Protein AF-A0A0Q8CMM0-F1 (afdb_monomer)

Mean predicted aligned error: 6.36 Å

Radius of gyration: 18.53 Å; Cα contacts (8 Å, |Δi|>4): 234; chains: 1; bounding box: 42×32×62 Å

Nearest PDB structures (foldseek):
  9c3c-assembly1_n  TM=2.217E-01  e=1.512E+00  Oryctolagus cuniculus

Sequence (187 aa):
MVRPVTSTDPHTDGIYLRRLVAQADAFIAELEKIEHQARHQGLPPASFWDSIDNAIISLGRMCDVVWPSEGRTGAKARTARERAAHLRSVLVLADDGIPYDREVRNCVEHFAERLDERHADPGANHVDRAISNSDRGIVDGVAPDEYVRFLNKSTLKFWVFGHSIAFREVLPLVQDVRARAIAATGR

Structure (mmCIF, N/CA/C/O backbone):
data_AF-A0A0Q8CMM0-F1
#
_entry.id   AF-A0A0Q8CMM0-F1
#
loop_
_atom_site.group_PDB
_atom_site.id
_atom_site.type_symbol
_atom_site.label_atom_id
_atom_site.label_alt_id
_atom_site.label_comp_id
_atom_site.label_asym_id
_atom_site.label_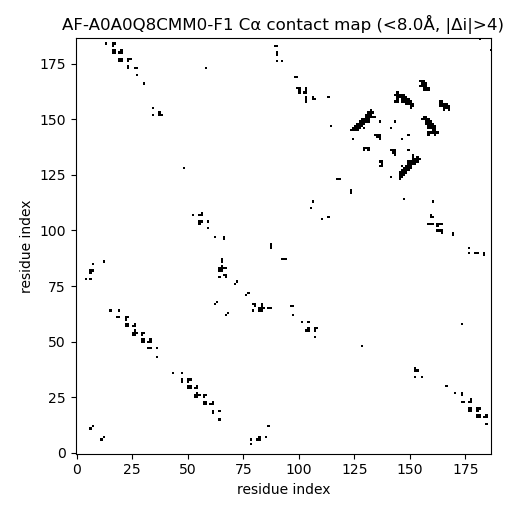entity_id
_atom_site.label_seq_id
_atom_site.pdbx_PDB_ins_code
_atom_site.Cartn_x
_atom_site.Cartn_y
_atom_site.Cartn_z
_atom_site.occupancy
_atom_site.B_iso_or_equiv
_atom_site.auth_seq_id
_atom_site.auth_comp_id
_atom_site.auth_asym_id
_atom_site.auth_atom_id
_atom_site.pdbx_PDB_model_num
ATOM 1 N N . MET A 1 1 ? 3.660 -10.844 37.532 1.00 35.91 1 MET A N 1
ATOM 2 C CA . MET A 1 1 ? 2.523 -11.250 36.675 1.00 35.91 1 MET A CA 1
ATOM 3 C C . MET A 1 1 ? 2.384 -10.244 35.551 1.00 35.91 1 MET A C 1
ATOM 5 O O . MET A 1 1 ? 2.015 -9.107 35.811 1.00 35.91 1 MET A O 1
ATOM 9 N N . VAL A 1 2 ? 2.731 -10.631 34.325 1.00 37.81 2 VAL A N 1
ATOM 10 C CA . VAL A 1 2 ? 2.440 -9.823 33.135 1.00 37.81 2 VAL A CA 1
ATOM 11 C C . VAL A 1 2 ? 0.956 -10.022 32.851 1.00 37.81 2 VAL A C 1
ATOM 13 O O . VAL A 1 2 ? 0.545 -11.144 32.560 1.00 37.81 2 VAL A O 1
ATOM 16 N N . ARG A 1 3 ? 0.135 -8.981 33.031 1.00 34.94 3 ARG A N 1
ATOM 17 C CA . ARG A 1 3 ? -1.278 -9.054 32.644 1.00 34.94 3 ARG A CA 1
ATOM 18 C C . ARG A 1 3 ? -1.332 -9.386 31.149 1.00 34.94 3 ARG A C 1
ATOM 20 O O . ARG A 1 3 ? -0.651 -8.702 30.381 1.00 34.94 3 ARG A O 1
ATOM 27 N N . PRO A 1 4 ? -2.096 -10.405 30.721 1.00 40.28 4 PRO A N 1
ATOM 28 C CA . PRO A 1 4 ? -2.380 -10.563 29.308 1.00 40.28 4 PRO A CA 1
ATOM 29 C C . PRO A 1 4 ? -3.080 -9.279 28.869 1.00 40.28 4 PRO A C 1
ATOM 31 O O . PRO A 1 4 ? -4.091 -8.887 29.451 1.00 40.28 4 PRO A O 1
ATOM 34 N N . VAL A 1 5 ? -2.489 -8.570 27.911 1.00 49.06 5 VAL A N 1
ATOM 35 C CA . VAL A 1 5 ? -3.142 -7.431 27.273 1.00 49.06 5 VAL A CA 1
ATOM 36 C C . VAL A 1 5 ? -4.267 -8.026 26.436 1.00 49.06 5 VAL A C 1
ATOM 38 O O . VAL A 1 5 ? -4.074 -8.363 25.273 1.00 49.06 5 VAL A O 1
ATOM 41 N N . THR A 1 6 ? -5.437 -8.206 27.041 1.00 49.91 6 THR A N 1
ATOM 42 C CA . THR A 1 6 ? -6.695 -8.227 26.301 1.00 49.91 6 THR A CA 1
ATOM 43 C C . THR A 1 6 ? -6.824 -6.827 25.709 1.00 49.91 6 THR A C 1
ATOM 45 O O . THR A 1 6 ? -7.229 -5.886 26.388 1.00 49.91 6 THR A O 1
ATOM 48 N N . SER A 1 7 ? -6.292 -6.656 24.500 1.00 48.59 7 SER A N 1
ATOM 49 C CA . SER A 1 7 ? -6.173 -5.381 23.788 1.00 48.59 7 SER A CA 1
ATOM 50 C C . SER A 1 7 ? -7.553 -4.916 23.315 1.00 48.59 7 SER A C 1
ATOM 52 O O . SER A 1 7 ? -7.858 -5.006 22.132 1.00 48.59 7 SER A O 1
ATOM 54 N N . THR A 1 8 ? -8.383 -4.457 24.246 1.00 62.41 8 THR A N 1
ATOM 55 C CA . THR A 1 8 ? -9.723 -3.890 24.014 1.00 62.41 8 THR A CA 1
ATOM 56 C C . THR A 1 8 ? -9.932 -2.669 24.913 1.00 62.41 8 THR A C 1
ATOM 58 O O . THR A 1 8 ? -10.970 -2.507 25.551 1.00 62.41 8 THR A O 1
ATOM 61 N N . ASP A 1 9 ? -8.893 -1.851 25.058 1.00 79.19 9 ASP A N 1
ATOM 62 C CA . ASP A 1 9 ? -8.992 -0.553 25.717 1.00 79.19 9 ASP A CA 1
ATOM 63 C C . ASP A 1 9 ? -9.366 0.504 24.657 1.00 79.19 9 ASP A C 1
ATOM 65 O O . ASP A 1 9 ? -8.625 0.651 23.679 1.00 79.19 9 ASP A O 1
ATOM 69 N N . PRO A 1 10 ? -10.470 1.259 24.829 1.00 82.25 10 PRO A N 1
ATOM 70 C CA . PRO A 1 10 ? -10.906 2.273 23.866 1.00 82.25 10 PRO A CA 1
ATOM 71 C C . PRO A 1 10 ? -9.826 3.305 23.521 1.00 82.25 10 PRO A C 1
ATOM 73 O O . PRO A 1 10 ? -9.779 3.818 22.400 1.00 82.25 10 PRO A 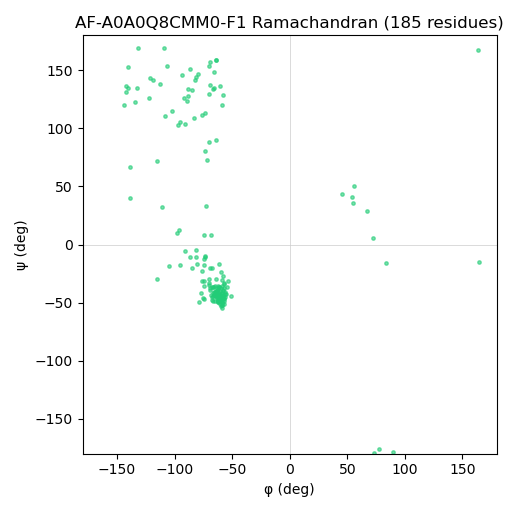O 1
ATOM 76 N N . HIS A 1 11 ? -8.932 3.615 24.466 1.00 87.25 11 HIS A N 1
ATOM 77 C CA . HIS A 1 11 ? -7.822 4.525 24.205 1.00 87.25 11 HIS A CA 1
ATOM 78 C C . HIS A 1 11 ? -6.813 3.917 23.216 1.00 87.25 11 HIS A C 1
ATOM 80 O O . HIS A 1 11 ? -6.418 4.579 22.250 1.00 87.25 11 HIS A O 1
ATOM 86 N N . THR A 1 12 ? -6.449 2.651 23.414 1.00 88.81 12 THR A N 1
ATOM 87 C CA . THR A 1 12 ? -5.583 1.875 22.514 1.00 88.81 12 THR A CA 1
ATOM 88 C C . THR A 1 12 ? -6.197 1.710 21.120 1.00 88.81 12 THR A C 1
ATOM 90 O O . THR A 1 12 ? -5.507 1.932 20.121 1.00 88.81 12 THR A O 1
ATOM 93 N N . ASP A 1 13 ? -7.496 1.417 21.025 1.00 91.56 13 ASP A N 1
ATOM 94 C CA . ASP A 1 13 ? -8.211 1.348 19.742 1.00 91.56 13 ASP A CA 1
ATOM 95 C C . ASP A 1 13 ? -8.151 2.689 19.008 1.00 91.56 13 ASP A C 1
ATOM 97 O O . ASP A 1 13 ? -7.790 2.749 17.831 1.00 91.56 13 ASP A O 1
ATOM 101 N N . GLY A 1 14 ? -8.383 3.792 19.724 1.00 93.25 14 GLY A N 1
ATOM 102 C CA . GLY A 1 14 ? -8.259 5.136 19.170 1.00 93.25 14 GLY A CA 1
ATOM 103 C C . GLY A 1 14 ? -6.871 5.430 18.583 1.00 93.25 14 GLY A C 1
ATOM 104 O O . GLY A 1 14 ? -6.771 6.151 17.589 1.00 93.25 14 GLY A O 1
ATOM 105 N N . ILE A 1 15 ? -5.793 4.877 19.154 1.00 95.12 15 ILE A N 1
ATOM 106 C CA . ILE A 1 15 ? -4.434 5.014 18.603 1.00 95.12 15 ILE A CA 1
ATOM 107 C C . ILE A 1 15 ? -4.318 4.273 17.268 1.00 95.12 15 ILE A C 1
ATOM 109 O O . ILE A 1 15 ? -3.825 4.854 16.298 1.00 95.12 15 ILE A O 1
ATOM 113 N N . TYR A 1 16 ? -4.785 3.025 17.193 1.00 96.00 16 TYR A N 1
ATOM 114 C CA . TYR A 1 16 ? -4.739 2.249 15.953 1.00 96.00 16 TYR A CA 1
ATOM 115 C C . TYR A 1 16 ? -5.605 2.861 14.854 1.00 96.00 16 TYR A C 1
ATOM 117 O O . TYR A 1 16 ? -5.136 2.986 13.726 1.00 96.00 16 TYR A O 1
ATOM 125 N N . LEU A 1 17 ? -6.816 3.318 15.179 1.00 96.56 17 LEU A N 1
ATOM 126 C CA . LEU A 1 17 ? -7.706 3.980 14.224 1.00 96.56 17 LEU A CA 1
ATOM 127 C C . LEU A 1 17 ? -7.067 5.250 13.648 1.00 96.56 17 LEU A C 1
ATOM 129 O O . LEU A 1 17 ? -6.992 5.407 12.431 1.00 96.56 17 LEU A O 1
ATOM 133 N N . ARG A 1 18 ? -6.498 6.120 14.495 1.00 96.69 18 ARG A N 1
ATOM 134 C CA . ARG A 1 18 ? -5.759 7.306 14.019 1.00 96.69 18 ARG A CA 1
ATOM 135 C C . ARG A 1 18 ? -4.544 6.932 13.175 1.00 96.69 18 ARG A C 1
ATOM 137 O O . ARG A 1 18 ? -4.232 7.628 12.212 1.00 96.69 18 ARG A O 1
ATOM 144 N N . ARG A 1 19 ? -3.852 5.841 13.518 1.00 96.62 19 ARG A N 1
ATOM 145 C CA . ARG A 1 19 ? -2.719 5.349 12.728 1.00 96.62 19 ARG A CA 1
ATOM 146 C C . ARG A 1 19 ? -3.164 4.855 11.352 1.00 96.62 19 ARG A C 1
ATOM 148 O O . ARG A 1 19 ? -2.474 5.171 10.389 1.00 96.62 19 ARG A O 1
ATOM 155 N N . LEU A 1 20 ? -4.284 4.135 11.257 1.00 97.00 20 LEU A N 1
ATOM 156 C CA . LEU A 1 20 ? -4.872 3.703 9.984 1.00 97.00 20 LEU A CA 1
ATOM 157 C C . LEU A 1 20 ? -5.192 4.908 9.097 1.00 97.00 20 LEU A C 1
ATOM 159 O O . LEU A 1 20 ? -4.736 4.941 7.959 1.00 97.00 20 LEU A O 1
ATOM 163 N N . VAL A 1 21 ? -5.868 5.926 9.642 1.00 97.75 21 VAL A N 1
ATOM 164 C CA . VAL A 1 21 ? -6.160 7.175 8.916 1.00 97.75 21 VAL A CA 1
ATOM 165 C C . VAL A 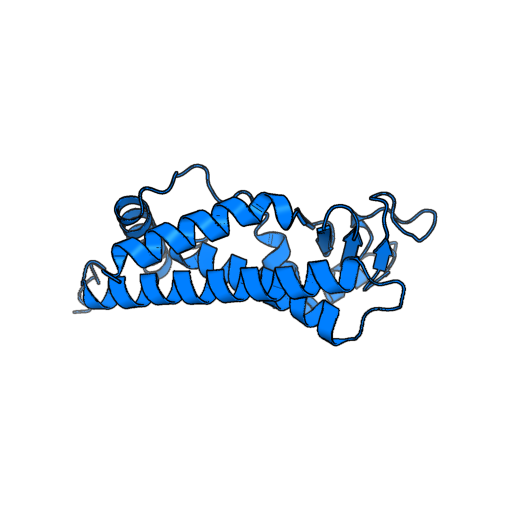1 21 ? -4.874 7.826 8.412 1.00 97.75 21 VAL A C 1
ATOM 167 O O . VAL A 1 21 ? -4.742 8.063 7.218 1.00 97.75 21 VAL A O 1
ATOM 170 N N . ALA A 1 22 ? -3.880 8.014 9.285 1.00 97.94 22 ALA A N 1
ATOM 171 C CA . ALA A 1 22 ? -2.621 8.650 8.907 1.00 97.94 22 ALA A CA 1
ATOM 172 C C . ALA A 1 22 ? -1.835 7.869 7.836 1.00 97.94 22 ALA A C 1
ATOM 174 O O . ALA A 1 22 ? -1.167 8.478 7.006 1.00 97.94 22 ALA A O 1
ATOM 175 N N . GLN A 1 23 ? -1.859 6.530 7.859 1.00 97.69 23 GLN A N 1
ATOM 176 C CA . GLN A 1 23 ? -1.203 5.730 6.817 1.00 97.69 23 GLN A CA 1
ATOM 177 C C . GLN A 1 23 ? -1.985 5.732 5.504 1.00 97.69 23 GLN A C 1
ATOM 179 O O . GLN A 1 23 ? -1.365 5.771 4.446 1.00 97.69 23 GLN A O 1
ATOM 184 N N . ALA A 1 24 ? -3.316 5.735 5.558 1.00 97.44 24 ALA A N 1
ATOM 185 C CA . ALA A 1 24 ? -4.136 5.851 4.364 1.00 97.44 24 ALA A CA 1
ATOM 186 C C . ALA A 1 24 ? -3.991 7.233 3.705 1.00 97.44 24 ALA A C 1
ATOM 188 O O . ALA A 1 24 ? -3.793 7.304 2.498 1.00 97.44 24 ALA A O 1
ATOM 189 N N . ASP A 1 25 ? -4.005 8.317 4.490 1.00 98.31 25 ASP A N 1
ATOM 190 C CA . ASP A 1 25 ? -3.736 9.679 4.005 1.00 98.31 25 ASP A CA 1
ATOM 191 C C . ASP A 1 25 ? -2.361 9.772 3.334 1.00 98.31 25 ASP A C 1
ATOM 193 O O . ASP A 1 25 ? -2.244 10.313 2.237 1.00 98.31 25 ASP A O 1
ATOM 197 N N . ALA A 1 26 ? -1.327 9.204 3.966 1.00 98.19 26 ALA A N 1
ATOM 198 C CA . ALA A 1 26 ? 0.016 9.171 3.399 1.00 98.19 26 ALA A CA 1
ATOM 199 C C . ALA A 1 26 ? 0.055 8.400 2.070 1.00 98.19 26 ALA A C 1
ATOM 201 O O . ALA A 1 26 ? 0.575 8.920 1.090 1.00 98.19 26 ALA A O 1
ATOM 202 N N . PHE A 1 27 ? -0.545 7.205 2.003 1.00 97.62 27 PHE A N 1
ATOM 203 C CA . PHE A 1 27 ? -0.627 6.436 0.759 1.00 97.62 27 PHE A CA 1
ATOM 204 C C . PHE A 1 27 ? -1.307 7.229 -0.363 1.00 97.62 27 PHE A C 1
ATOM 206 O O . PHE A 1 27 ? -0.782 7.292 -1.471 1.00 97.62 27 PHE A O 1
ATOM 213 N N . ILE A 1 28 ? -2.460 7.842 -0.077 1.00 98.12 28 ILE A N 1
ATOM 214 C CA . ILE A 1 28 ? -3.235 8.610 -1.060 1.00 98.12 28 ILE A CA 1
ATOM 215 C C . ILE A 1 28 ? -2.412 9.798 -1.568 1.00 98.12 28 ILE A C 1
ATOM 217 O O . ILE A 1 28 ? -2.284 9.973 -2.777 1.00 98.12 28 ILE A O 1
ATOM 221 N N . ALA A 1 29 ? -1.794 10.562 -0.664 1.00 98.00 29 ALA A N 1
ATOM 222 C CA . ALA A 1 29 ? -0.971 11.712 -1.026 1.00 98.00 29 ALA A CA 1
ATOM 223 C C . ALA A 1 29 ? 0.266 11.319 -1.852 1.00 98.00 29 ALA A C 1
ATOM 225 O O . ALA A 1 29 ? 0.633 12.022 -2.793 1.00 98.00 29 ALA A O 1
ATOM 226 N N . GLU A 1 30 ? 0.923 10.200 -1.532 1.00 97.62 30 GLU A N 1
ATOM 227 C CA . GLU A 1 30 ? 2.036 9.702 -2.344 1.00 97.62 30 GLU A CA 1
ATOM 228 C C . GLU A 1 30 ? 1.562 9.193 -3.709 1.00 97.62 30 GLU A C 1
ATOM 230 O O . GLU A 1 30 ? 2.204 9.477 -4.720 1.00 97.62 30 GLU A O 1
ATOM 235 N N . LEU A 1 31 ? 0.410 8.520 -3.780 1.00 96.44 31 LEU A N 1
ATOM 236 C CA . LEU A 1 31 ? -0.158 8.081 -5.052 1.00 96.44 31 LEU A CA 1
ATOM 237 C C . LEU A 1 31 ? -0.509 9.264 -5.960 1.00 96.44 31 LEU A C 1
ATOM 239 O O . LEU A 1 31 ? -0.215 9.208 -7.149 1.00 96.44 31 LEU A O 1
ATOM 243 N N . GLU A 1 32 ? -1.054 10.355 -5.424 1.00 95.50 32 GLU A N 1
ATOM 244 C CA . GLU A 1 32 ? -1.304 11.583 -6.190 1.00 95.50 32 GLU A CA 1
ATOM 245 C C . GLU A 1 32 ? -0.016 12.151 -6.807 1.00 95.50 32 GLU A C 1
ATOM 247 O O . GLU A 1 32 ? -0.010 12.539 -7.979 1.00 95.50 32 GLU A O 1
ATOM 252 N N . LYS A 1 33 ? 1.100 12.144 -6.064 1.00 94.38 33 LYS A N 1
ATOM 253 C CA . LYS A 1 33 ? 2.416 12.552 -6.589 1.00 94.38 33 LYS A CA 1
ATOM 254 C C . LYS A 1 33 ? 2.898 11.605 -7.687 1.00 94.38 33 LYS A C 1
ATOM 256 O O . LYS A 1 33 ? 3.393 12.070 -8.717 1.00 94.38 33 LYS A O 1
ATOM 261 N N . ILE A 1 34 ? 2.725 10.295 -7.495 1.00 93.81 34 ILE A N 1
ATOM 262 C CA . ILE A 1 34 ? 3.087 9.276 -8.487 1.00 93.81 34 ILE A CA 1
ATOM 263 C C . ILE A 1 34 ? 2.269 9.475 -9.768 1.00 93.81 34 ILE A C 1
ATOM 265 O O . ILE A 1 34 ? 2.841 9.532 -10.856 1.00 93.81 34 ILE A O 1
ATOM 269 N N . GLU A 1 35 ? 0.947 9.635 -9.654 1.00 93.75 35 GLU A N 1
ATOM 270 C CA . GLU A 1 35 ? 0.044 9.882 -10.782 1.00 93.75 35 GLU A CA 1
ATOM 271 C C . GLU A 1 35 ? 0.412 11.166 -11.527 1.00 93.75 35 GLU A C 1
ATOM 273 O O . GLU A 1 35 ? 0.446 11.189 -12.761 1.00 93.75 35 GLU A O 1
ATOM 278 N N . HIS A 1 36 ? 0.682 12.240 -10.783 1.00 91.50 36 HIS A N 1
ATOM 279 C CA . HIS A 1 36 ? 1.076 13.521 -11.348 1.00 91.50 36 HIS A CA 1
ATOM 280 C C . HIS A 1 36 ? 2.354 13.364 -12.172 1.00 91.50 36 HIS A C 1
ATOM 282 O O . HIS A 1 36 ? 2.368 13.711 -13.353 1.00 91.50 36 HIS A O 1
ATOM 288 N N . GLN A 1 37 ? 3.401 12.769 -11.601 1.00 88.62 37 GLN A N 1
ATOM 289 C CA . GLN A 1 37 ? 4.675 12.581 -12.291 1.00 88.62 37 GLN A CA 1
ATOM 290 C C . GLN A 1 37 ? 4.567 11.604 -13.473 1.00 88.62 37 GLN A C 1
ATOM 292 O O . GLN A 1 37 ? 5.173 11.843 -14.516 1.00 88.62 37 GLN A O 1
ATOM 297 N N . ALA A 1 38 ? 3.754 10.549 -13.364 1.00 87.25 38 ALA A N 1
ATOM 298 C CA . ALA A 1 38 ? 3.503 9.587 -14.440 1.00 87.25 38 ALA A CA 1
ATOM 299 C C . ALA A 1 38 ? 2.928 10.240 -15.712 1.00 87.25 38 ALA A C 1
ATOM 301 O O . ALA A 1 38 ? 3.196 9.776 -16.825 1.00 87.25 38 ALA A O 1
ATOM 302 N N . ARG A 1 39 ? 2.168 11.333 -15.563 1.00 87.00 39 ARG A N 1
ATOM 303 C CA . ARG A 1 39 ? 1.580 12.095 -16.679 1.00 87.00 39 ARG A CA 1
ATOM 304 C C . ARG A 1 39 ? 2.562 13.064 -17.346 1.00 87.00 39 ARG A C 1
ATOM 306 O O . ARG A 1 39 ? 2.299 13.499 -18.464 1.00 87.00 39 ARG A O 1
ATOM 313 N N . HIS A 1 40 ? 3.681 13.396 -16.704 1.00 83.44 40 HIS A N 1
ATOM 314 C CA . HIS A 1 40 ? 4.664 14.321 -17.266 1.00 83.44 40 HIS A CA 1
ATOM 315 C C . HIS A 1 40 ? 5.566 13.636 -18.303 1.00 83.44 40 HIS A C 1
ATOM 317 O O . HIS A 1 40 ? 5.905 12.452 -18.206 1.00 83.44 40 HIS A O 1
ATOM 323 N N . GLN A 1 41 ? 5.974 14.401 -19.317 1.00 63.06 41 GLN A N 1
ATOM 324 C CA . GLN A 1 41 ? 6.995 13.987 -20.276 1.00 63.06 41 GLN A CA 1
ATOM 325 C C . GLN A 1 41 ? 8.361 14.445 -19.751 1.00 63.06 41 GLN A C 1
ATOM 327 O O . GLN A 1 41 ? 8.678 15.629 -19.790 1.00 63.06 41 GLN A O 1
ATOM 332 N N . GLY A 1 42 ? 9.148 13.521 -19.202 1.00 72.06 42 GLY A N 1
ATOM 333 C CA . GLY A 1 42 ? 10.482 13.810 -18.675 1.00 72.06 42 GLY A CA 1
ATOM 334 C C . GLY A 1 42 ? 11.002 12.704 -17.765 1.00 72.06 42 GLY A C 1
ATOM 335 O O . GLY A 1 42 ? 10.247 11.815 -17.362 1.00 72.06 42 GLY A O 1
ATOM 336 N N . LEU A 1 43 ? 12.297 12.761 -17.447 1.00 72.62 43 LEU A N 1
ATOM 337 C CA . LEU A 1 43 ? 12.865 11.917 -16.400 1.00 72.62 43 LEU A CA 1
ATOM 338 C C . LEU A 1 43 ? 12.266 12.340 -15.052 1.00 72.62 43 LEU A C 1
ATOM 340 O O . LEU A 1 43 ? 12.195 13.540 -14.772 1.00 72.62 43 LEU A O 1
ATOM 344 N N . PRO A 1 44 ? 11.819 11.392 -14.219 1.00 79.25 44 PRO A N 1
ATOM 345 C CA . PRO A 1 44 ? 11.315 11.725 -12.899 1.00 79.25 44 PRO A CA 1
ATOM 346 C C . PRO A 1 44 ? 12.443 12.290 -12.017 1.00 79.25 44 PRO A C 1
ATOM 348 O O . PRO A 1 44 ? 13.596 11.862 -12.139 1.00 79.25 44 PRO A O 1
ATOM 351 N N . PRO A 1 45 ? 12.134 13.209 -11.089 1.00 82.00 45 PRO A N 1
ATOM 352 C CA . PRO A 1 45 ? 13.083 13.592 -10.051 1.00 82.00 45 PRO A CA 1
ATOM 353 C C . PRO A 1 45 ? 13.390 12.394 -9.139 1.00 82.00 45 PRO A C 1
ATOM 355 O O . PRO A 1 45 ? 12.591 11.465 -9.034 1.00 82.00 45 PRO A O 1
ATOM 358 N N . ALA A 1 46 ? 14.520 12.426 -8.424 1.00 79.81 46 ALA A N 1
ATOM 359 C CA . ALA A 1 46 ? 14.880 11.362 -7.476 1.00 79.81 46 ALA A CA 1
ATOM 360 C C . ALA A 1 46 ? 13.772 11.099 -6.435 1.00 79.81 46 ALA A C 1
ATOM 362 O O . ALA A 1 46 ? 13.477 9.943 -6.138 1.00 79.81 46 ALA A O 1
ATOM 363 N N . SER A 1 47 ? 13.092 12.163 -5.994 1.00 85.94 47 SER A N 1
ATOM 364 C CA . SER A 1 47 ? 11.970 12.118 -5.049 1.00 85.94 47 SER A CA 1
ATOM 365 C C . SER A 1 47 ? 10.757 11.319 -5.533 1.00 85.94 47 SER A C 1
ATOM 367 O O . SER A 1 47 ? 9.910 10.948 -4.728 1.00 85.94 47 SER A O 1
ATOM 369 N N . PHE A 1 48 ? 10.652 11.032 -6.833 1.00 90.69 48 PHE A N 1
ATOM 370 C CA . PHE A 1 48 ? 9.583 10.193 -7.370 1.00 90.69 48 PHE A CA 1
ATOM 371 C C . PHE A 1 48 ? 9.649 8.757 -6.846 1.00 90.69 48 PHE A C 1
ATOM 373 O O . PHE A 1 48 ? 8.623 8.172 -6.507 1.00 90.69 48 PHE A O 1
ATOM 380 N N . TRP A 1 49 ? 10.856 8.191 -6.769 1.00 91.56 49 TRP A N 1
ATOM 381 C CA . TRP A 1 49 ? 11.047 6.838 -6.249 1.00 91.56 49 TRP A CA 1
ATOM 382 C C . TRP A 1 49 ? 10.797 6.791 -4.745 1.00 91.56 49 TRP A C 1
ATOM 384 O O . TRP A 1 49 ? 10.179 5.844 -4.272 1.00 91.56 49 TRP A O 1
ATOM 394 N N . ASP A 1 50 ? 11.148 7.860 -4.027 1.00 93.00 50 ASP A N 1
ATOM 395 C CA . ASP A 1 50 ? 10.814 7.992 -2.609 1.00 93.00 50 ASP A CA 1
ATOM 396 C C . ASP A 1 50 ? 9.291 7.986 -2.396 1.00 93.00 50 ASP A C 1
ATOM 398 O O . ASP A 1 50 ? 8.808 7.401 -1.430 1.00 93.00 50 ASP A O 1
ATOM 402 N N . SER A 1 51 ? 8.507 8.589 -3.299 1.00 95.75 51 SER A N 1
ATOM 403 C CA . SER A 1 51 ? 7.040 8.516 -3.240 1.00 95.75 51 SER A CA 1
ATOM 404 C C . SER A 1 51 ? 6.510 7.093 -3.419 1.00 95.75 51 SER A C 1
ATOM 406 O O . SER A 1 51 ? 5.598 6.693 -2.697 1.00 95.75 51 SER A O 1
ATOM 408 N N . ILE A 1 52 ? 7.092 6.306 -4.328 1.00 95.75 52 ILE A N 1
ATOM 409 C CA . ILE A 1 52 ? 6.738 4.887 -4.510 1.00 95.75 52 ILE A CA 1
ATOM 410 C C . ILE A 1 52 ? 7.039 4.096 -3.234 1.00 95.75 52 ILE A C 1
ATOM 412 O O . ILE A 1 52 ? 6.158 3.401 -2.720 1.00 95.75 52 ILE A O 1
ATOM 416 N N . ASP A 1 53 ? 8.244 4.255 -2.689 1.00 95.38 53 ASP A N 1
ATOM 417 C CA . ASP A 1 53 ? 8.671 3.562 -1.475 1.00 95.38 53 ASP A CA 1
ATOM 418 C C . ASP A 1 53 ? 7.774 3.950 -0.285 1.00 95.38 53 ASP A C 1
ATOM 420 O O . ASP A 1 53 ? 7.270 3.088 0.438 1.00 95.38 53 ASP A O 1
ATOM 424 N N . ASN A 1 54 ? 7.479 5.243 -0.122 1.00 96.62 54 ASN A N 1
ATOM 425 C CA . ASN A 1 54 ? 6.604 5.741 0.939 1.00 96.62 54 ASN A CA 1
ATOM 426 C C . ASN A 1 54 ? 5.161 5.237 0.801 1.00 96.62 54 ASN A C 1
ATOM 428 O O . ASN A 1 54 ? 4.571 4.846 1.811 1.00 96.62 54 ASN A O 1
ATOM 432 N N . ALA A 1 55 ? 4.603 5.185 -0.414 1.00 96.88 55 ALA A N 1
ATOM 433 C CA . ALA A 1 55 ? 3.280 4.609 -0.648 1.00 96.88 55 ALA A CA 1
ATOM 434 C C . ALA A 1 55 ? 3.246 3.138 -0.198 1.00 96.88 55 ALA A C 1
ATOM 436 O O . ALA A 1 55 ? 2.396 2.743 0.603 1.00 96.88 55 ALA A O 1
ATOM 437 N N . ILE A 1 56 ? 4.219 2.336 -0.630 1.00 96.19 56 ILE A N 1
ATOM 438 C CA . ILE A 1 56 ? 4.324 0.912 -0.283 1.00 96.19 56 ILE A CA 1
ATOM 439 C C . ILE A 1 56 ? 4.481 0.707 1.228 1.00 96.19 56 ILE A C 1
ATOM 441 O O . ILE A 1 56 ? 3.787 -0.122 1.823 1.00 96.19 56 ILE A O 1
ATOM 445 N N . ILE A 1 57 ? 5.345 1.489 1.875 1.00 95.50 57 ILE A N 1
ATOM 446 C CA . ILE A 1 57 ? 5.571 1.422 3.322 1.00 95.50 57 ILE A CA 1
ATOM 447 C C . ILE A 1 57 ? 4.298 1.798 4.088 1.00 95.50 57 ILE A C 1
ATOM 449 O O . ILE A 1 57 ? 3.936 1.126 5.059 1.00 95.50 57 ILE A O 1
ATOM 453 N N . SER A 1 58 ? 3.593 2.851 3.673 1.00 96.38 58 SER A N 1
ATOM 454 C CA . SER A 1 58 ? 2.336 3.263 4.302 1.00 96.38 58 SER A CA 1
ATOM 455 C C . SER A 1 58 ? 1.244 2.208 4.152 1.00 96.38 58 SER A C 1
ATOM 457 O O . SER A 1 58 ? 0.603 1.862 5.150 1.00 96.38 58 SER A O 1
ATOM 459 N N . LEU A 1 59 ? 1.095 1.621 2.963 1.00 95.25 59 LEU A N 1
ATOM 460 C CA . LEU A 1 59 ? 0.188 0.496 2.738 1.00 95.25 59 LEU A CA 1
ATOM 461 C C . LEU A 1 59 ? 0.548 -0.695 3.634 1.00 95.25 59 LEU A C 1
ATOM 463 O O . LEU A 1 59 ? -0.312 -1.236 4.329 1.00 95.25 59 LEU A O 1
ATOM 467 N N . GLY A 1 60 ? 1.828 -1.064 3.685 1.00 93.00 60 GLY A N 1
ATOM 468 C CA . GLY A 1 60 ? 2.336 -2.144 4.527 1.00 93.00 60 GLY A CA 1
ATOM 469 C C . GLY A 1 60 ? 2.047 -1.934 6.014 1.00 93.00 60 GLY A C 1
ATOM 470 O O . GLY A 1 60 ? 1.596 -2.850 6.702 1.00 93.00 60 GLY A O 1
ATOM 471 N N . ARG A 1 61 ? 2.234 -0.710 6.513 1.00 93.62 61 ARG A N 1
ATOM 472 C CA . ARG A 1 61 ? 1.938 -0.335 7.904 1.00 93.62 61 ARG A CA 1
ATOM 473 C C . ARG A 1 61 ? 0.447 -0.355 8.216 1.00 93.62 61 ARG A C 1
ATOM 475 O O . ARG A 1 61 ? 0.082 -0.730 9.327 1.00 93.62 61 ARG A O 1
ATOM 482 N N . MET A 1 62 ? -0.404 0.046 7.272 1.00 94.00 62 MET A N 1
ATOM 483 C CA . MET A 1 62 ? -1.858 -0.088 7.405 1.00 94.00 62 MET A CA 1
ATOM 484 C C . MET A 1 62 ? -2.236 -1.569 7.519 1.00 94.00 62 MET A C 1
ATOM 486 O O . MET A 1 62 ? -2.931 -1.973 8.452 1.00 94.00 62 MET A O 1
ATOM 490 N N . CYS A 1 63 ? -1.688 -2.391 6.627 1.00 91.25 63 CYS A N 1
ATOM 491 C CA . CYS A 1 63 ? -1.912 -3.827 6.609 1.00 91.25 63 CYS A CA 1
ATOM 492 C C . CYS A 1 63 ? -1.437 -4.513 7.892 1.00 91.25 63 CYS A C 1
ATOM 494 O O . CYS A 1 63 ? -2.151 -5.343 8.430 1.00 91.25 63 CYS A O 1
ATOM 496 N N . ASP A 1 64 ? -0.294 -4.136 8.459 1.00 90.38 64 ASP A N 1
ATOM 497 C CA . ASP A 1 64 ? 0.194 -4.724 9.714 1.00 90.38 64 ASP A CA 1
ATOM 498 C C . ASP A 1 64 ? -0.764 -4.540 10.901 1.00 90.38 64 ASP A C 1
ATOM 500 O O . ASP A 1 64 ? -0.705 -5.317 11.862 1.00 90.38 64 ASP A O 1
ATOM 504 N N . VAL A 1 65 ? -1.637 -3.527 10.860 1.00 92.56 65 VAL A N 1
ATOM 505 C CA . VAL A 1 65 ? -2.628 -3.255 11.908 1.00 92.56 65 VAL A CA 1
ATOM 506 C C . VAL A 1 65 ? -3.833 -4.194 11.785 1.00 92.56 65 VAL A C 1
ATOM 508 O O . VAL A 1 65 ? -4.195 -4.822 12.785 1.00 92.56 65 VAL A O 1
ATOM 511 N N . VAL A 1 66 ? -4.414 -4.327 10.588 1.00 92.69 66 VAL A N 1
ATOM 512 C CA . VAL A 1 66 ? -5.687 -5.046 10.343 1.00 92.69 66 VAL A CA 1
ATOM 513 C C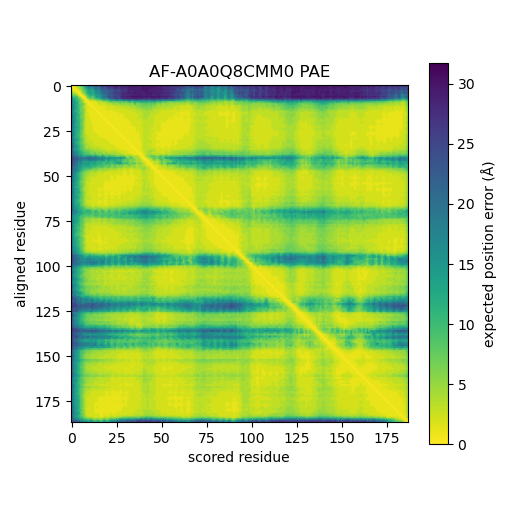 . VAL A 1 66 ? -5.537 -6.422 9.675 1.00 92.69 66 VAL A C 1
ATOM 515 O O . VAL A 1 66 ? -6.423 -7.256 9.806 1.00 92.69 66 VAL A O 1
ATOM 518 N N . TRP A 1 67 ? -4.399 -6.704 9.044 1.00 90.94 67 TRP A N 1
ATOM 519 C CA . TRP A 1 67 ? -4.037 -7.970 8.389 1.00 90.94 67 TRP A CA 1
ATOM 520 C C . TRP A 1 67 ? -2.562 -8.340 8.688 1.00 90.94 67 TRP A C 1
ATOM 522 O O . TRP A 1 67 ? -1.696 -8.332 7.805 1.00 90.94 67 TRP A O 1
ATOM 532 N N . PRO A 1 68 ? -2.209 -8.662 9.944 1.00 88.94 68 PRO A N 1
ATOM 533 C CA . PRO A 1 68 ? -0.839 -9.002 10.326 1.00 88.94 68 PRO A CA 1
ATOM 534 C C . PRO A 1 68 ? -0.357 -10.283 9.631 1.00 88.94 68 PRO A C 1
ATOM 536 O O . PRO A 1 68 ? -1.156 -11.091 9.170 1.00 88.94 68 PRO A O 1
ATOM 539 N N . SER A 1 69 ? 0.963 -10.463 9.535 1.00 81.81 69 SER A N 1
ATOM 540 C CA . SER A 1 69 ? 1.554 -11.652 8.900 1.00 81.81 69 SER A CA 1
ATOM 541 C C . SER A 1 69 ? 1.246 -12.927 9.685 1.00 81.81 69 SER A C 1
ATOM 543 O O . SER A 1 69 ? 1.402 -12.970 10.910 1.00 81.81 69 SER A O 1
ATOM 545 N N . GLU A 1 70 ? 0.856 -13.980 8.968 1.00 77.19 70 GLU A N 1
ATOM 546 C CA . GLU A 1 70 ? 0.521 -15.281 9.547 1.00 77.19 70 GLU A CA 1
ATOM 547 C C . GLU A 1 70 ? 1.750 -16.094 9.966 1.00 77.19 70 GLU A C 1
ATOM 549 O O . GLU A 1 70 ? 1.645 -16.914 10.876 1.00 77.19 70 GLU A O 1
ATOM 554 N N . GLY A 1 71 ? 2.925 -15.827 9.389 1.00 72.81 71 GLY A N 1
ATOM 555 C CA . GLY A 1 71 ? 4.144 -16.606 9.639 1.00 72.81 71 GLY A CA 1
ATOM 556 C C . GLY A 1 71 ? 4.797 -16.368 11.006 1.00 72.81 71 GLY A C 1
ATOM 557 O O . GLY A 1 71 ? 5.706 -17.096 11.395 1.00 72.81 71 GLY A O 1
ATOM 558 N N . ARG A 1 72 ? 4.352 -15.362 11.773 1.00 75.88 72 ARG A N 1
ATOM 559 C CA . ARG A 1 72 ? 4.935 -15.050 13.089 1.00 75.88 72 ARG A CA 1
ATOM 560 C C . ARG A 1 72 ? 4.311 -15.915 14.188 1.00 75.88 72 ARG A C 1
ATOM 562 O O . ARG A 1 72 ? 3.088 -16.003 14.310 1.00 75.88 72 ARG A O 1
ATOM 569 N N . THR A 1 73 ? 5.131 -16.500 15.053 1.00 84.44 73 THR A N 1
ATOM 570 C CA . THR A 1 73 ? 4.681 -17.302 16.205 1.00 84.44 73 THR A CA 1
ATOM 571 C C . THR A 1 73 ? 4.940 -16.574 17.534 1.00 84.44 73 THR A C 1
ATOM 573 O O . THR A 1 73 ? 5.582 -15.523 17.583 1.00 84.44 73 THR A O 1
ATOM 576 N N . GLY A 1 74 ? 4.378 -17.089 18.632 1.00 88.62 74 GLY A N 1
ATOM 577 C CA . GLY A 1 74 ? 4.564 -16.529 19.976 1.00 88.62 74 GLY A CA 1
ATOM 578 C C . GLY A 1 74 ? 3.544 -15.459 20.393 1.00 88.62 74 GLY A C 1
ATOM 579 O O . GLY A 1 74 ? 2.599 -15.132 19.673 1.00 88.62 74 GLY A O 1
ATOM 580 N N . ALA A 1 75 ? 3.725 -14.926 21.607 1.00 86.31 75 ALA A N 1
ATOM 581 C CA . ALA A 1 75 ? 2.750 -14.048 22.264 1.00 86.31 75 ALA A CA 1
ATOM 582 C C . ALA A 1 75 ? 2.459 -12.763 21.471 1.00 86.31 75 ALA A C 1
ATOM 584 O O . ALA A 1 75 ? 1.300 -12.421 21.269 1.00 86.31 75 ALA A O 1
ATOM 585 N N . LYS A 1 76 ? 3.495 -12.100 20.941 1.00 86.19 76 LYS A N 1
ATOM 586 C CA . LYS A 1 76 ? 3.341 -10.871 20.140 1.00 86.19 76 LYS A CA 1
ATOM 587 C C . LYS A 1 76 ? 2.501 -11.099 18.881 1.00 86.19 76 LYS A C 1
ATOM 589 O O . LYS A 1 76 ? 1.679 -10.259 18.528 1.00 86.19 76 LYS A O 1
ATOM 594 N N . ALA A 1 77 ? 2.697 -12.237 18.214 1.00 87.19 77 ALA A N 1
ATOM 595 C CA . ALA A 1 77 ? 1.939 -12.585 17.020 1.00 87.19 77 ALA A CA 1
ATOM 596 C C . ALA A 1 77 ? 0.474 -12.896 17.348 1.00 87.19 77 ALA A C 1
ATOM 598 O O . ALA A 1 77 ? -0.417 -12.513 16.597 1.00 87.19 77 ALA A O 1
ATOM 599 N N . ARG A 1 78 ? 0.213 -13.547 18.489 1.00 88.44 78 ARG A N 1
ATOM 600 C CA . ARG A 1 78 ? -1.149 -13.759 18.994 1.00 88.44 78 ARG A CA 1
ATOM 601 C C . ARG A 1 78 ? -1.855 -12.427 19.255 1.00 88.44 78 ARG A C 1
ATOM 603 O O . ARG A 1 78 ? -2.908 -12.199 18.678 1.00 88.44 78 ARG A O 1
ATOM 610 N N . THR A 1 79 ? -1.219 -11.516 19.995 1.00 89.12 79 THR A N 1
ATOM 611 C CA . THR A 1 79 ? -1.768 -10.176 20.264 1.00 89.12 79 THR A CA 1
ATOM 612 C C . THR A 1 79 ? -2.039 -9.394 18.979 1.00 89.12 79 THR A C 1
ATOM 614 O O . THR A 1 79 ? -3.060 -8.724 18.870 1.00 89.12 79 THR A O 1
ATOM 617 N N . ALA A 1 80 ? -1.158 -9.486 17.977 1.00 90.25 80 ALA A N 1
ATOM 618 C CA . ALA A 1 80 ? -1.384 -8.832 16.692 1.00 90.25 80 ALA A CA 1
ATOM 619 C C . ALA A 1 80 ? -2.617 -9.387 15.961 1.00 90.25 80 ALA A C 1
ATOM 621 O O . ALA A 1 80 ? -3.408 -8.601 15.446 1.00 90.25 80 ALA A O 1
ATOM 622 N N . ARG A 1 81 ? -2.800 -10.715 15.943 1.00 90.12 81 ARG A N 1
ATOM 623 C CA . ARG A 1 81 ? -3.977 -11.363 15.337 1.00 90.12 81 ARG A CA 1
ATOM 624 C C . ARG A 1 81 ? -5.267 -11.019 16.080 1.00 90.12 81 ARG A C 1
ATOM 626 O O . ARG A 1 81 ? -6.250 -10.687 15.435 1.00 90.12 81 ARG A O 1
ATOM 633 N N . GLU A 1 82 ? -5.247 -11.037 17.411 1.00 91.25 82 GLU A N 1
ATOM 634 C CA . GLU A 1 82 ? -6.396 -10.656 18.247 1.00 91.25 82 GLU A CA 1
ATOM 635 C C . GLU A 1 82 ? -6.805 -9.197 18.002 1.00 91.25 82 GLU A C 1
ATOM 637 O O . GLU A 1 82 ? -7.967 -8.925 17.708 1.00 91.25 82 GLU A O 1
ATOM 642 N N . ARG A 1 83 ? -5.839 -8.265 18.016 1.00 92.31 83 ARG A N 1
ATOM 643 C CA . ARG A 1 83 ? -6.067 -6.853 17.666 1.00 92.31 83 ARG A CA 1
ATOM 644 C C . ARG A 1 83 ? -6.643 -6.714 16.257 1.00 92.31 83 ARG A C 1
ATOM 646 O O . ARG A 1 83 ? -7.580 -5.954 16.051 1.00 92.31 83 ARG A O 1
ATOM 653 N N . ALA A 1 84 ? -6.071 -7.412 15.282 1.00 92.38 84 ALA A N 1
ATOM 654 C CA . ALA A 1 84 ? -6.517 -7.342 13.897 1.00 92.38 84 ALA A CA 1
ATOM 655 C C . ALA A 1 84 ? -7.953 -7.852 13.722 1.00 92.38 84 ALA A C 1
ATOM 657 O O . ALA A 1 84 ? -8.763 -7.179 13.092 1.00 92.38 84 ALA A O 1
ATOM 658 N N . ALA A 1 85 ? -8.291 -8.992 14.327 1.00 91.75 85 ALA A N 1
ATOM 659 C CA . ALA A 1 85 ? -9.647 -9.532 14.323 1.00 91.75 85 ALA A CA 1
ATOM 660 C C . ALA A 1 85 ? -10.648 -8.549 14.951 1.00 91.75 85 ALA A C 1
ATOM 662 O O . ALA A 1 85 ? -11.687 -8.269 14.354 1.00 91.75 85 ALA A O 1
ATOM 663 N N . HIS A 1 86 ? -10.297 -7.963 16.101 1.00 92.94 86 HIS A N 1
ATOM 664 C CA . HIS A 1 86 ? -11.103 -6.934 16.762 1.00 92.94 86 HIS A CA 1
ATOM 665 C C . HIS A 1 86 ? -11.320 -5.709 15.867 1.00 92.94 86 HIS A C 1
ATOM 667 O O . HIS A 1 86 ? -12.458 -5.348 15.576 1.00 92.94 86 HIS A O 1
ATOM 673 N N . LEU A 1 87 ? -10.246 -5.106 15.350 1.00 93.44 87 LEU A N 1
ATOM 674 C CA . LEU A 1 87 ? -10.343 -3.911 14.506 1.00 93.44 87 LEU A CA 1
ATOM 675 C C . LEU A 1 87 ? -11.110 -4.171 13.206 1.00 93.44 87 LEU A C 1
ATOM 677 O O . LEU A 1 87 ? -11.878 -3.315 12.781 1.00 93.44 87 LEU A O 1
ATOM 681 N N . ARG A 1 88 ? -10.963 -5.347 12.586 1.00 93.31 88 ARG A N 1
ATOM 682 C CA . ARG A 1 88 ? -11.767 -5.709 11.410 1.00 93.31 88 ARG A CA 1
ATOM 683 C C . ARG A 1 88 ? -13.246 -5.849 11.745 1.00 93.31 88 ARG A C 1
ATOM 685 O O . ARG A 1 88 ? -14.066 -5.418 10.944 1.00 93.31 88 ARG A O 1
ATOM 692 N N . SER A 1 89 ? -13.589 -6.364 12.927 1.00 92.75 89 SER A N 1
ATOM 693 C CA . SER A 1 89 ? -14.976 -6.383 13.402 1.00 92.75 89 SER A CA 1
ATOM 694 C C . SER A 1 89 ? -15.522 -4.973 13.628 1.00 92.75 89 SER A C 1
ATOM 696 O O . SER A 1 89 ? -16.651 -4.699 13.235 1.00 92.75 89 SER A O 1
ATOM 698 N N . VAL A 1 90 ? -14.735 -4.076 14.232 1.00 92.56 90 VAL A N 1
ATOM 699 C CA . VAL A 1 90 ? -15.123 -2.671 14.463 1.00 92.56 90 VAL A CA 1
ATOM 700 C C . VAL A 1 90 ? -15.339 -1.931 13.143 1.00 92.56 90 VAL A C 1
ATOM 702 O O . VAL A 1 90 ? -16.289 -1.168 13.003 1.00 92.56 90 VAL A O 1
ATOM 705 N N . LEU A 1 91 ? -14.463 -2.164 12.167 1.00 93.56 91 LEU A N 1
ATOM 706 C CA . LEU A 1 91 ? -14.493 -1.493 10.870 1.00 93.56 91 LEU A CA 1
ATOM 707 C C . LEU A 1 91 ? -15.416 -2.188 9.858 1.00 93.56 91 LEU A C 1
ATOM 709 O O . LEU A 1 91 ? -15.710 -1.610 8.817 1.00 93.56 91 LEU A O 1
ATOM 713 N N . VAL A 1 92 ? -15.897 -3.400 10.149 1.00 93.44 92 VAL A N 1
ATOM 714 C CA . VAL A 1 92 ? -16.669 -4.251 9.226 1.00 93.44 92 VAL A CA 1
ATOM 715 C C . VAL A 1 92 ? -15.893 -4.489 7.920 1.00 93.44 92 VAL A C 1
ATOM 717 O O . VAL A 1 92 ? -16.389 -4.246 6.821 1.00 93.44 92 VAL A O 1
ATOM 720 N N . LEU A 1 93 ? -14.633 -4.909 8.061 1.00 90.25 93 LEU A N 1
ATOM 721 C CA . LEU A 1 93 ? -13.750 -5.278 6.952 1.00 90.25 93 LEU A CA 1
ATOM 722 C C . LEU A 1 93 ? -13.827 -6.784 6.684 1.00 90.25 93 LEU A C 1
ATOM 724 O O . LEU A 1 93 ? -13.962 -7.576 7.619 1.00 90.25 93 LEU A O 1
ATOM 728 N N . ALA A 1 94 ? -13.698 -7.171 5.417 1.00 83.75 94 ALA A N 1
ATOM 729 C CA . ALA A 1 94 ? -13.652 -8.570 5.015 1.00 83.75 94 ALA A CA 1
ATOM 730 C C . ALA A 1 94 ? -12.349 -9.274 5.464 1.00 83.75 94 ALA A C 1
ATOM 732 O O . ALA A 1 94 ? -11.322 -8.647 5.757 1.00 83.75 94 ALA A O 1
ATOM 733 N N . ASP A 1 95 ? -12.424 -10.605 5.566 1.00 71.88 95 ASP A N 1
ATOM 734 C CA . ASP A 1 95 ? -11.317 -11.491 5.967 1.00 71.88 95 ASP A CA 1
ATOM 735 C C . ASP A 1 95 ? -10.601 -12.125 4.760 1.00 71.88 95 ASP A C 1
ATOM 737 O O . ASP A 1 95 ? -9.768 -13.008 4.911 1.00 71.88 95 ASP A O 1
ATOM 741 N N . ASP A 1 96 ? -10.900 -11.670 3.546 1.00 67.88 96 ASP A N 1
ATOM 742 C CA . ASP A 1 96 ? -10.359 -12.165 2.272 1.00 67.88 96 ASP A CA 1
ATOM 743 C C . ASP A 1 96 ? -8.862 -11.864 2.057 1.00 67.88 96 ASP A C 1
ATOM 745 O O . ASP A 1 96 ? -8.296 -12.171 1.009 1.00 67.88 96 ASP A O 1
ATOM 749 N N . GLY A 1 97 ? -8.185 -11.349 3.085 1.00 63.75 97 GLY A N 1
ATOM 750 C CA . GLY A 1 97 ? -6.778 -10.990 3.039 1.00 63.75 97 GLY A CA 1
ATOM 751 C C . GLY A 1 97 ? -6.546 -9.665 2.318 1.00 63.75 97 GLY A C 1
ATOM 752 O O . GLY A 1 97 ? -7.466 -8.934 1.968 1.00 63.75 97 GLY A O 1
ATOM 753 N N . ILE A 1 98 ? -5.278 -9.303 2.153 1.00 64.75 98 ILE A N 1
ATOM 754 C CA . ILE A 1 98 ? -4.911 -8.061 1.473 1.00 64.75 98 ILE A CA 1
ATOM 755 C C . ILE A 1 98 ? -4.810 -8.379 -0.028 1.00 64.75 98 ILE A C 1
ATOM 757 O O . ILE A 1 98 ? -4.105 -9.331 -0.365 1.00 64.75 98 ILE A O 1
ATOM 761 N N . PRO A 1 99 ? -5.385 -7.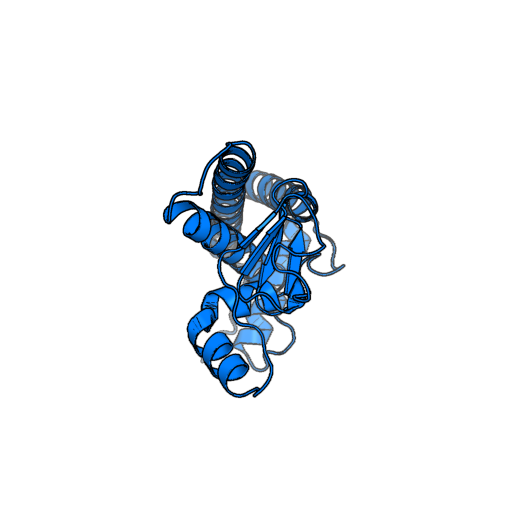576 -0.943 1.00 63.16 99 PRO A N 1
ATOM 762 C CA . PRO A 1 99 ? -5.181 -7.702 -2.393 1.00 63.16 99 PRO A CA 1
ATOM 763 C C . PRO A 1 99 ? -3.775 -7.239 -2.832 1.00 63.16 99 PRO A C 1
ATOM 765 O O . PRO A 1 99 ? -3.593 -6.656 -3.895 1.00 63.16 99 PRO A O 1
ATOM 768 N N . TYR A 1 100 ? -2.768 -7.434 -1.983 1.00 73.06 100 TYR A N 1
ATOM 769 C CA . TYR A 1 100 ? -1.412 -6.939 -2.156 1.00 73.06 100 TYR A CA 1
ATOM 770 C C . TYR A 1 100 ? -0.404 -7.991 -1.711 1.00 73.06 100 TYR A C 1
ATOM 772 O O . TYR A 1 100 ? -0.516 -8.571 -0.627 1.00 73.06 100 TYR A O 1
ATOM 780 N N . ASP A 1 101 ? 0.617 -8.177 -2.540 1.00 82.50 101 ASP A N 1
ATOM 781 C CA . ASP A 1 101 ? 1.750 -9.029 -2.233 1.00 82.50 101 ASP A CA 1
ATOM 782 C C . ASP A 1 101 ? 2.660 -8.359 -1.194 1.00 82.50 101 ASP A C 1
ATOM 784 O O . ASP A 1 101 ? 3.316 -7.351 -1.459 1.00 82.50 101 ASP A O 1
ATOM 788 N N . ARG A 1 102 ? 2.722 -8.942 0.008 1.00 86.44 102 ARG A N 1
ATOM 789 C CA . ARG A 1 102 ? 3.580 -8.459 1.102 1.00 86.44 102 ARG A CA 1
ATOM 790 C C . ARG A 1 102 ? 5.052 -8.417 0.708 1.00 86.44 102 ARG A C 1
ATOM 792 O O . ARG A 1 102 ? 5.780 -7.590 1.262 1.00 86.44 102 ARG A O 1
ATOM 799 N N . GLU A 1 103 ? 5.479 -9.257 -0.230 1.00 89.88 103 GLU A N 1
ATOM 800 C CA . GLU A 1 103 ? 6.863 -9.273 -0.684 1.00 89.88 103 GLU A CA 1
ATOM 801 C C . GLU A 1 103 ? 7.262 -7.969 -1.366 1.00 89.88 103 GLU A C 1
ATOM 803 O O . GLU A 1 103 ? 8.386 -7.530 -1.166 1.00 89.88 103 GLU A O 1
ATOM 808 N N . VAL A 1 104 ? 6.343 -7.241 -2.013 1.00 92.25 104 VAL A N 1
ATOM 809 C CA . VAL A 1 104 ? 6.648 -5.900 -2.548 1.00 92.25 104 VAL A CA 1
ATOM 810 C C . VAL A 1 104 ? 7.149 -4.963 -1.440 1.00 92.25 104 VAL A C 1
ATOM 812 O O . VAL A 1 104 ? 8.082 -4.190 -1.647 1.00 92.25 104 VAL A O 1
ATOM 815 N N . ARG A 1 105 ? 6.589 -5.058 -0.226 1.00 91.31 105 ARG A N 1
ATOM 816 C CA . ARG A 1 105 ? 6.996 -4.221 0.914 1.00 91.31 105 ARG A CA 1
ATOM 817 C C . ARG A 1 105 ? 8.331 -4.705 1.446 1.00 91.31 105 ARG A C 1
ATOM 819 O O . ARG A 1 105 ? 9.205 -3.881 1.685 1.00 91.31 105 ARG A O 1
ATOM 826 N N . ASN A 1 106 ? 8.471 -6.017 1.635 1.00 91.44 106 ASN A N 1
ATOM 827 C CA . ASN A 1 106 ? 9.716 -6.610 2.114 1.00 91.44 106 ASN A CA 1
ATOM 828 C C . ASN A 1 106 ? 10.875 -6.221 1.189 1.00 91.44 106 ASN A C 1
ATOM 830 O O . ASN A 1 106 ? 11.927 -5.819 1.665 1.00 91.44 106 ASN A O 1
ATOM 834 N N . CYS A 1 107 ? 10.654 -6.252 -0.122 1.00 92.62 107 CYS A N 1
ATOM 835 C CA . CYS A 1 107 ? 11.602 -5.814 -1.134 1.00 92.62 107 CYS A CA 1
ATOM 836 C C . CYS A 1 107 ? 12.007 -4.341 -1.015 1.00 92.62 107 CYS A C 1
ATOM 838 O O . CYS A 1 107 ? 13.169 -4.020 -1.242 1.00 92.62 107 CYS A O 1
ATOM 840 N N . VAL A 1 108 ? 11.082 -3.451 -0.651 1.00 93.06 108 VAL A N 1
ATOM 841 C CA . VAL A 1 108 ? 11.386 -2.029 -0.426 1.00 93.06 108 VAL A CA 1
ATOM 842 C C . VAL A 1 108 ? 12.111 -1.814 0.908 1.00 93.06 108 VAL A C 1
ATOM 844 O O . VAL A 1 108 ? 13.118 -1.114 0.953 1.00 93.06 108 VAL A O 1
ATOM 847 N N . GLU A 1 109 ? 11.643 -2.426 1.999 1.00 92.00 109 GLU A N 1
ATOM 848 C CA . GLU A 1 109 ? 12.236 -2.256 3.337 1.00 92.00 109 GLU A CA 1
ATOM 849 C C . GLU A 1 109 ? 13.620 -2.914 3.466 1.00 92.00 109 GLU A C 1
ATOM 851 O O . GLU A 1 109 ? 14.486 -2.386 4.161 1.00 92.00 109 GLU A O 1
ATOM 856 N N . HIS A 1 110 ? 13.839 -4.031 2.770 1.00 93.50 110 HIS A N 1
ATOM 857 C CA . HIS A 1 110 ? 15.073 -4.823 2.781 1.00 93.50 110 HIS A CA 1
ATOM 858 C C . HIS A 1 110 ? 15.821 -4.743 1.445 1.00 93.50 110 HIS A C 1
ATOM 860 O O . HIS A 1 110 ? 16.467 -5.701 1.026 1.00 93.50 110 HIS A O 1
ATOM 866 N N . PHE A 1 111 ? 15.731 -3.601 0.757 1.00 92.25 111 PHE A N 1
ATOM 867 C CA . PHE A 1 111 ? 16.255 -3.432 -0.601 1.00 92.25 111 PHE A CA 1
ATOM 868 C C . PHE A 1 111 ? 17.714 -3.877 -0.761 1.00 92.25 111 PHE A C 1
ATOM 870 O O . PHE A 1 111 ? 18.032 -4.559 -1.729 1.00 92.25 111 PHE A O 1
ATOM 877 N N . ALA A 1 112 ? 18.588 -3.518 0.186 1.00 91.62 112 ALA A N 1
ATOM 878 C CA . ALA A 1 112 ? 20.002 -3.891 0.138 1.00 91.62 112 ALA A CA 1
ATOM 879 C C . ALA A 1 112 ? 20.199 -5.416 0.196 1.00 91.62 112 ALA A C 1
ATOM 881 O O . ALA A 1 112 ? 20.846 -5.969 -0.684 1.00 91.62 112 ALA A O 1
ATOM 882 N N . GLU A 1 113 ? 19.566 -6.096 1.160 1.00 91.62 113 GLU A N 1
ATOM 883 C CA . GLU A 1 113 ? 19.636 -7.561 1.281 1.00 91.62 113 GLU A CA 1
ATOM 884 C C . GLU A 1 113 ? 19.089 -8.250 0.023 1.00 91.62 113 GLU A C 1
ATOM 886 O O . GLU A 1 113 ? 19.722 -9.158 -0.509 1.00 91.62 113 GLU A O 1
ATOM 891 N N . ARG A 1 114 ? 17.953 -7.782 -0.514 1.00 90.31 114 ARG A N 1
ATOM 892 C CA . ARG A 1 114 ? 17.375 -8.334 -1.753 1.00 90.31 114 ARG A CA 1
ATOM 893 C C . ARG A 1 114 ? 18.258 -8.111 -2.977 1.00 90.31 114 ARG A C 1
ATOM 895 O O . ARG A 1 114 ? 18.298 -8.955 -3.873 1.00 90.31 114 ARG A O 1
ATOM 902 N N . LEU A 1 115 ? 18.946 -6.974 -3.039 1.00 89.56 115 LEU A N 1
ATOM 903 C CA . LEU A 1 115 ? 19.874 -6.679 -4.122 1.00 89.56 115 LEU A CA 1
ATOM 904 C C . LEU A 1 115 ? 21.099 -7.597 -4.053 1.00 89.56 115 LEU A C 1
ATOM 906 O O . LEU A 1 115 ? 21.484 -8.160 -5.077 1.00 89.56 115 LEU A O 1
ATOM 910 N N . ASP A 1 116 ? 21.652 -7.807 -2.857 1.00 89.50 116 ASP A N 1
ATOM 911 C CA . ASP A 1 116 ? 22.771 -8.723 -2.621 1.00 89.50 116 ASP A CA 1
ATOM 912 C C . ASP A 1 116 ? 22.401 -10.175 -2.978 1.00 89.50 116 ASP A C 1
ATOM 914 O O . ASP A 1 116 ? 23.158 -10.848 -3.681 1.00 89.50 116 ASP A O 1
ATOM 918 N N . GLU A 1 117 ? 21.210 -10.641 -2.577 1.00 85.75 117 GLU A N 1
ATOM 919 C CA . GLU A 1 117 ? 20.667 -11.959 -2.951 1.00 85.75 117 GLU A CA 1
ATOM 920 C C . GLU A 1 117 ? 20.613 -12.135 -4.475 1.00 85.75 117 GLU A C 1
ATOM 922 O O . GLU A 1 117 ? 20.992 -13.180 -5.003 1.00 85.75 117 GLU A O 1
ATOM 927 N N . ARG A 1 118 ? 20.181 -11.099 -5.198 1.00 79.75 118 ARG A N 1
ATOM 928 C CA . ARG A 1 118 ? 20.060 -11.133 -6.657 1.00 79.75 118 ARG A CA 1
ATOM 929 C C . ARG A 1 118 ? 21.403 -11.054 -7.377 1.00 79.75 118 ARG A C 1
ATOM 931 O O . ARG A 1 118 ? 21.544 -11.631 -8.449 1.00 79.75 118 ARG A O 1
ATOM 938 N N . HIS A 1 119 ? 22.390 -10.361 -6.813 1.00 76.94 119 HIS A N 1
ATOM 939 C CA . HIS A 1 119 ? 23.756 -10.336 -7.347 1.00 76.94 119 HIS A CA 1
ATOM 940 C C . HIS A 1 119 ? 24.476 -11.683 -7.225 1.00 76.94 119 HIS A C 1
ATOM 942 O O . HIS A 1 119 ? 25.441 -11.923 -7.951 1.00 76.94 119 HIS A O 1
ATOM 948 N N . ALA A 1 120 ? 24.016 -12.565 -6.337 1.00 77.94 120 ALA A N 1
ATOM 949 C CA . ALA A 1 120 ? 24.549 -13.915 -6.222 1.00 77.94 120 ALA A CA 1
ATOM 950 C C . ALA A 1 120 ? 24.127 -14.845 -7.380 1.00 77.94 120 ALA A C 1
ATOM 952 O O . ALA A 1 120 ? 24.691 -15.933 -7.489 1.00 77.94 120 ALA A O 1
ATOM 953 N N . ASP A 1 121 ? 23.180 -14.438 -8.239 1.00 75.06 121 ASP A N 1
ATOM 954 C CA . ASP A 1 121 ? 22.721 -15.208 -9.402 1.00 75.06 121 ASP A CA 1
ATOM 955 C C . ASP A 1 121 ? 23.459 -14.784 -10.697 1.00 75.06 121 ASP A C 1
ATOM 957 O O . ASP A 1 121 ? 23.193 -13.705 -11.246 1.00 75.06 121 ASP A O 1
ATOM 961 N N . PRO A 1 122 ? 24.412 -15.596 -11.205 1.00 60.84 122 PRO A N 1
ATOM 962 C CA . PRO A 1 122 ? 25.192 -15.294 -12.401 1.00 60.84 122 PRO A CA 1
ATOM 963 C C . PRO A 1 122 ? 24.335 -15.449 -13.668 1.00 60.84 122 PRO A C 1
ATOM 965 O O . PRO A 1 122 ? 24.401 -16.449 -14.379 1.00 60.84 122 PRO A O 1
ATOM 968 N N . GLY A 1 123 ? 23.533 -14.431 -13.962 1.00 67.94 123 GLY A N 1
ATOM 969 C CA . GLY A 1 123 ? 22.658 -14.385 -15.135 1.00 67.94 123 GLY A CA 1
ATOM 970 C C . GLY A 1 123 ? 21.576 -13.310 -15.065 1.00 67.94 123 GLY A C 1
ATOM 971 O O . GLY A 1 123 ? 20.995 -12.970 -16.092 1.00 67.94 123 GLY A O 1
ATOM 972 N N . ALA A 1 124 ? 21.327 -12.742 -13.882 1.00 67.94 124 ALA A N 1
ATOM 973 C CA . ALA A 1 124 ? 20.300 -11.729 -13.704 1.00 67.94 124 ALA A CA 1
ATOM 974 C C . ALA A 1 124 ? 20.679 -10.391 -14.365 1.00 67.94 124 ALA A C 1
ATOM 976 O O . ALA A 1 124 ? 21.740 -9.816 -14.113 1.00 67.94 124 ALA A O 1
ATOM 977 N N . ASN A 1 125 ? 19.765 -9.842 -15.165 1.00 69.38 125 ASN A N 1
ATOM 978 C CA . ASN A 1 125 ? 19.844 -8.449 -15.593 1.00 69.38 125 ASN A CA 1
ATOM 979 C C . ASN A 1 125 ? 19.581 -7.521 -14.392 1.00 69.38 125 ASN A C 1
ATOM 981 O O . ASN A 1 125 ? 18.674 -7.755 -13.591 1.00 69.38 125 ASN A O 1
ATOM 985 N N . HIS A 1 126 ? 20.367 -6.448 -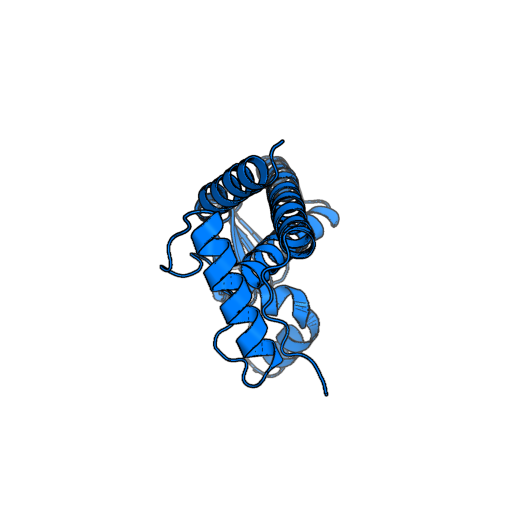14.265 1.00 76.75 126 HIS A N 1
ATOM 986 C CA . HIS A 1 126 ? 20.265 -5.485 -13.161 1.00 76.75 126 HIS A CA 1
ATOM 987 C C . HIS A 1 126 ? 19.840 -4.114 -13.681 1.00 76.75 126 HIS A C 1
ATOM 989 O O . HIS A 1 126 ? 20.633 -3.175 -13.748 1.00 76.75 126 HIS A O 1
ATOM 995 N N . VAL A 1 127 ? 18.574 -4.001 -14.078 1.00 85.12 127 VAL A N 1
ATOM 996 C CA . VAL A 1 127 ? 17.999 -2.718 -14.489 1.00 85.12 127 VAL A CA 1
ATOM 997 C C . VAL A 1 127 ? 17.147 -2.173 -13.348 1.00 85.12 127 VAL A C 1
ATOM 999 O O . VAL A 1 127 ? 16.141 -2.769 -12.965 1.00 85.12 127 VAL A O 1
ATOM 1002 N N . 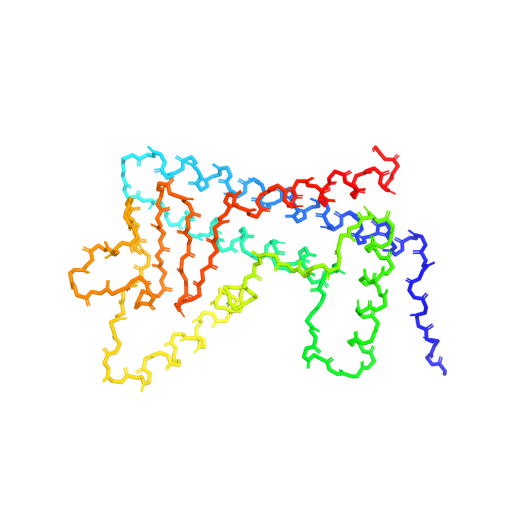ASP A 1 128 ? 17.566 -1.042 -12.788 1.00 89.12 128 ASP A N 1
ATOM 1003 C CA . ASP A 1 128 ? 16.863 -0.352 -11.707 1.00 89.12 128 ASP A CA 1
ATOM 1004 C C . ASP A 1 128 ? 16.172 0.916 -12.219 1.00 89.12 128 ASP A C 1
ATOM 1006 O O . ASP A 1 128 ? 16.608 1.537 -13.190 1.00 89.12 128 ASP A O 1
ATOM 1010 N N . ARG A 1 129 ? 15.099 1.317 -11.531 1.00 89.25 129 ARG A N 1
ATOM 1011 C CA . ARG A 1 129 ? 14.365 2.569 -11.767 1.00 89.25 129 ARG A CA 1
ATOM 1012 C C . ARG A 1 129 ? 13.902 2.761 -13.219 1.00 89.25 129 ARG A C 1
ATOM 1014 O O . ARG A 1 129 ? 13.943 3.868 -13.760 1.00 89.25 129 ARG A O 1
ATOM 1021 N N . ALA A 1 130 ? 13.425 1.694 -13.850 1.00 89.06 130 ALA A N 1
ATOM 1022 C CA . ALA A 1 130 ? 12.877 1.751 -15.201 1.00 89.06 130 ALA A CA 1
ATOM 1023 C C . ALA A 1 130 ? 11.410 2.225 -15.199 1.00 89.06 130 ALA A C 1
ATOM 1025 O O . ALA A 1 130 ? 10.622 1.842 -14.336 1.00 89.06 130 ALA A O 1
ATOM 1026 N N . ILE A 1 131 ? 11.019 3.047 -16.180 1.00 88.56 131 ILE A N 1
ATOM 1027 C CA . ILE A 1 131 ? 9.638 3.542 -16.332 1.00 88.56 131 ILE A CA 1
ATOM 1028 C C . ILE A 1 131 ? 9.169 3.432 -17.783 1.00 88.56 131 ILE A C 1
ATOM 1030 O O . ILE A 1 131 ? 9.764 4.037 -18.672 1.00 88.56 131 ILE A O 1
ATOM 1034 N N . SER A 1 132 ? 8.068 2.722 -18.022 1.00 88.62 132 SER A N 1
ATOM 1035 C CA . SER A 1 132 ? 7.485 2.520 -19.358 1.00 88.62 132 SER A CA 1
ATOM 1036 C C . SER A 1 132 ? 5.984 2.794 -19.375 1.00 88.62 132 SER A C 1
ATOM 1038 O O . SER A 1 132 ? 5.353 2.920 -18.334 1.00 88.62 132 SER A O 1
ATOM 1040 N N . ASN A 1 133 ? 5.394 2.856 -20.568 1.00 88.19 133 ASN A N 1
ATOM 1041 C CA . ASN A 1 133 ? 3.941 2.763 -20.760 1.00 88.19 133 ASN A CA 1
ATOM 1042 C C . ASN A 1 133 ? 3.462 1.316 -20.992 1.00 88.19 133 ASN A C 1
ATOM 1044 O O . ASN A 1 133 ? 2.263 1.077 -21.112 1.00 88.19 133 ASN A O 1
ATOM 1048 N N . SER A 1 134 ? 4.389 0.365 -21.111 1.00 85.12 134 SER A N 1
ATOM 1049 C CA . SER A 1 134 ? 4.127 -1.030 -21.468 1.00 85.12 134 SER A CA 1
ATOM 1050 C C . SER A 1 134 ? 4.614 -1.969 -20.377 1.00 85.12 134 SER A C 1
ATOM 1052 O O . SER A 1 134 ? 5.702 -1.766 -19.854 1.00 85.12 134 SER A O 1
ATOM 1054 N N . ASP A 1 135 ? 3.875 -3.047 -20.127 1.00 80.44 135 ASP A N 1
ATOM 1055 C CA . ASP A 1 135 ? 4.276 -4.139 -19.230 1.00 80.44 135 ASP A CA 1
ATOM 1056 C C . ASP A 1 135 ? 5.357 -5.045 -19.841 1.00 80.44 135 ASP A C 1
ATOM 1058 O O . ASP A 1 135 ? 5.625 -6.101 -19.302 1.00 80.44 135 ASP A O 1
ATOM 1062 N N . ARG A 1 136 ? 5.958 -4.712 -20.990 1.00 70.00 136 ARG A N 1
ATOM 1063 C CA . ARG A 1 136 ? 6.973 -5.560 -21.651 1.00 70.00 136 ARG A CA 1
ATOM 1064 C C . ARG A 1 136 ? 8.421 -5.168 -21.334 1.00 70.00 136 ARG A C 1
ATOM 1066 O O . ARG A 1 136 ? 9.327 -5.637 -22.008 1.00 70.00 136 ARG A O 1
ATOM 1073 N N . GLY A 1 137 ? 8.639 -4.308 -20.338 1.00 66.12 137 GLY A N 1
ATOM 1074 C CA . GLY A 1 137 ? 9.952 -3.712 -20.086 1.00 66.12 137 GLY A CA 1
ATOM 1075 C C . GLY A 1 137 ? 10.322 -2.642 -21.125 1.00 66.12 137 GLY A C 1
ATOM 1076 O O . GLY A 1 137 ? 9.528 -2.292 -22.001 1.00 66.12 137 GLY A O 1
ATOM 1077 N N . ILE A 1 138 ? 11.510 -2.056 -20.976 1.00 73.00 138 ILE A N 1
ATOM 1078 C CA . ILE A 1 138 ? 12.082 -1.035 -21.883 1.00 73.00 138 ILE A CA 1
ATOM 1079 C C . ILE A 1 138 ? 13.334 -1.574 -22.575 1.00 73.00 138 ILE A C 1
ATOM 1081 O O . ILE A 1 138 ? 13.654 -1.163 -23.687 1.00 73.00 138 ILE A O 1
ATOM 1085 N N . VAL A 1 139 ? 14.048 -2.474 -21.901 1.00 72.81 139 VAL A N 1
ATOM 1086 C CA . VAL A 1 139 ? 15.257 -3.119 -22.399 1.00 72.81 139 VAL A CA 1
ATOM 1087 C C . VAL A 1 139 ? 14.860 -4.421 -23.082 1.00 72.81 139 VAL A C 1
ATOM 1089 O O . VAL A 1 139 ? 14.164 -5.245 -22.488 1.00 72.81 139 VAL A O 1
ATOM 1092 N N . ASP A 1 140 ? 15.282 -4.576 -24.336 1.00 72.44 140 ASP A N 1
ATOM 1093 C CA . ASP A 1 140 ? 15.008 -5.778 -25.118 1.00 72.44 140 ASP A CA 1
ATOM 1094 C C . ASP A 1 140 ? 15.624 -7.011 -24.445 1.00 72.44 140 ASP A C 1
ATOM 1096 O O . ASP A 1 140 ? 16.745 -6.960 -23.937 1.00 72.44 140 ASP A O 1
ATOM 1100 N N . GLY A 1 141 ? 14.863 -8.101 -24.403 1.00 73.25 141 GLY A N 1
ATOM 1101 C CA . GLY A 1 141 ? 15.250 -9.327 -23.704 1.00 73.25 141 GLY A CA 1
ATOM 1102 C C . GLY A 1 141 ? 15.211 -9.271 -22.172 1.00 73.25 141 GLY A C 1
ATOM 1103 O O . GLY A 1 141 ? 15.605 -10.260 -21.565 1.00 73.25 141 GLY A O 1
ATOM 1104 N N . VAL A 1 142 ? 14.738 -8.179 -21.549 1.00 76.75 142 VAL A N 1
ATOM 1105 C CA . VAL A 1 142 ? 14.567 -8.087 -20.085 1.00 76.75 142 VAL A CA 1
ATOM 1106 C C . VAL A 1 142 ? 13.084 -8.110 -19.726 1.00 76.75 142 VAL A C 1
ATOM 1108 O O . VAL A 1 142 ? 12.354 -7.146 -19.990 1.00 76.75 142 VAL A O 1
ATOM 1111 N N . ALA A 1 143 ? 12.631 -9.194 -19.103 1.00 72.94 143 ALA A N 1
ATOM 1112 C CA . ALA A 1 143 ? 11.259 -9.319 -18.624 1.00 72.94 143 ALA A CA 1
ATOM 1113 C C . ALA A 1 143 ? 10.993 -8.380 -17.419 1.00 72.94 143 ALA A C 1
ATOM 1115 O O . ALA A 1 143 ? 11.922 -8.007 -16.710 1.00 72.94 143 ALA A O 1
ATOM 1116 N N . PRO A 1 144 ? 9.749 -7.930 -17.160 1.00 67.81 144 PRO A N 1
ATOM 1117 C CA . PRO A 1 144 ? 9.439 -6.983 -16.072 1.00 67.81 144 PRO A CA 1
ATOM 1118 C C . PRO A 1 144 ? 9.858 -7.435 -14.669 1.00 67.81 144 PRO A C 1
ATOM 1120 O O . PRO A 1 144 ? 10.222 -6.614 -13.831 1.00 67.81 144 PRO A O 1
ATOM 1123 N N . ASP A 1 145 ? 9.805 -8.736 -14.412 1.00 71.38 145 ASP A N 1
ATOM 1124 C CA . ASP A 1 145 ? 10.269 -9.387 -13.187 1.00 71.38 145 ASP A CA 1
ATOM 1125 C C . ASP A 1 145 ? 11.802 -9.484 -13.098 1.00 71.38 145 ASP A C 1
ATOM 1127 O O . ASP A 1 145 ? 12.375 -9.700 -12.020 1.00 71.38 145 ASP A O 1
ATOM 1131 N N . GLU A 1 146 ? 12.486 -9.224 -14.213 1.00 78.62 146 GLU A N 1
ATOM 1132 C CA . GLU A 1 146 ? 13.932 -9.101 -14.267 1.00 78.62 146 GLU A CA 1
ATOM 1133 C C . GLU A 1 146 ? 14.453 -7.721 -13.820 1.00 78.62 146 GLU A C 1
ATOM 1135 O O . GLU A 1 146 ? 15.648 -7.555 -13.572 1.00 78.62 146 GLU A O 1
ATOM 1140 N N . TYR A 1 147 ? 13.572 -6.731 -13.651 1.00 85.06 147 TYR A N 1
ATOM 1141 C CA . TYR A 1 147 ? 13.949 -5.411 -13.147 1.00 85.06 147 TYR A CA 1
ATOM 1142 C C . TYR A 1 147 ? 14.051 -5.412 -11.619 1.00 85.06 147 TYR A C 1
ATOM 1144 O O . TYR A 1 147 ? 13.248 -6.020 -10.907 1.00 85.06 147 TYR A O 1
ATOM 1152 N N . VAL A 1 148 ? 15.013 -4.646 -11.103 1.00 90.56 148 VAL A N 1
ATOM 1153 C CA . VAL A 1 148 ? 15.109 -4.350 -9.668 1.00 90.56 148 VAL A CA 1
ATOM 1154 C C . VAL A 1 148 ? 13.920 -3.494 -9.248 1.00 90.56 148 VAL A C 1
ATOM 1156 O O . VAL A 1 148 ? 13.237 -3.834 -8.288 1.00 90.56 148 VAL A O 1
ATOM 1159 N N . ARG A 1 149 ? 13.635 -2.428 -10.007 1.00 91.94 149 ARG A N 1
ATOM 1160 C CA . ARG A 1 149 ? 12.419 -1.614 -9.893 1.00 91.94 149 ARG A CA 1
ATOM 1161 C C . ARG A 1 149 ? 11.938 -1.183 -11.265 1.00 91.94 149 ARG A C 1
ATOM 1163 O O . ARG A 1 149 ? 12.710 -0.635 -12.057 1.00 91.94 149 ARG A O 1
ATOM 1170 N N . PHE A 1 150 ? 10.651 -1.370 -11.512 1.00 91.56 150 PHE A N 1
ATOM 1171 C CA . PHE A 1 150 ? 10.014 -1.001 -12.765 1.00 91.56 150 PHE A CA 1
ATOM 1172 C C . PHE A 1 150 ? 8.608 -0.453 -12.520 1.00 91.56 150 PHE A C 1
ATOM 1174 O O . PHE A 1 150 ? 7.850 -1.004 -11.731 1.00 91.56 150 PHE A O 1
ATOM 1181 N N . LEU A 1 151 ? 8.242 0.634 -13.195 1.00 91.94 151 LEU A N 1
ATOM 1182 C CA . LEU A 1 151 ? 6.889 1.183 -13.157 1.00 91.94 151 LEU A CA 1
ATOM 1183 C C . LEU A 1 151 ? 6.307 1.260 -14.568 1.00 91.94 151 LEU A C 1
ATOM 1185 O O . LEU A 1 151 ? 6.855 1.940 -15.440 1.00 91.94 151 LEU A O 1
ATOM 1189 N N . ASN A 1 152 ? 5.130 0.669 -14.764 1.00 91.81 152 ASN A N 1
ATOM 1190 C CA . ASN A 1 152 ? 4.277 1.046 -15.880 1.00 91.81 152 ASN A CA 1
ATOM 1191 C C . ASN A 1 152 ? 3.468 2.287 -15.482 1.00 91.81 152 ASN A C 1
ATOM 1193 O O . ASN A 1 152 ? 2.542 2.215 -14.679 1.00 91.81 152 ASN A O 1
ATOM 1197 N N . LYS A 1 153 ? 3.792 3.439 -16.069 1.00 91.00 153 LYS A N 1
ATOM 1198 C CA . LYS A 1 153 ? 3.159 4.724 -15.748 1.00 91.00 153 LYS A CA 1
ATOM 1199 C C . LYS A 1 153 ? 1.738 4.882 -16.310 1.00 91.00 153 LYS A C 1
ATOM 1201 O O . LYS A 1 153 ? 0.992 5.734 -15.840 1.00 91.00 153 LYS A O 1
ATOM 1206 N N . SER A 1 154 ? 1.346 4.068 -17.294 1.00 90.00 154 SER A N 1
ATOM 1207 C CA . SER A 1 154 ? -0.021 4.055 -17.838 1.00 90.00 154 SER A CA 1
ATOM 1208 C C . SER A 1 154 ? -0.990 3.322 -16.905 1.00 90.00 154 SER A C 1
ATOM 1210 O O . SER A 1 154 ? -2.098 3.806 -16.654 1.00 90.00 154 SER A O 1
ATOM 1212 N N . THR A 1 155 ? -0.561 2.188 -16.345 1.00 91.88 155 THR A N 1
ATOM 1213 C CA . THR A 1 155 ? -1.374 1.359 -15.436 1.00 91.88 155 THR A CA 1
ATOM 1214 C C . THR A 1 155 ? -1.127 1.659 -13.956 1.00 91.88 155 THR A C 1
ATOM 1216 O O . THR A 1 155 ? -1.963 1.321 -13.122 1.00 91.88 155 THR A O 1
ATOM 1219 N N . LEU A 1 156 ? -0.017 2.328 -13.627 1.00 93.56 156 LEU A N 1
ATOM 1220 C CA . LEU A 1 156 ? 0.521 2.482 -12.268 1.00 93.56 156 LEU A CA 1
ATOM 1221 C C . LEU A 1 156 ? 0.742 1.144 -11.563 1.00 93.56 156 LEU A C 1
ATOM 1223 O O . LEU A 1 156 ? 0.554 1.014 -10.351 1.00 93.56 156 LEU A O 1
ATOM 1227 N N . LYS A 1 157 ? 1.150 0.147 -12.345 1.00 93.69 157 LYS A N 1
ATOM 1228 C CA . LYS A 1 157 ? 1.657 -1.107 -11.817 1.00 93.69 157 LYS A CA 1
ATOM 1229 C C . LYS A 1 157 ? 3.155 -0.972 -11.589 1.00 93.69 157 LYS A C 1
ATOM 1231 O O . LYS A 1 157 ? 3.884 -0.521 -12.472 1.00 93.69 157 LYS A O 1
ATOM 1236 N N . PHE A 1 158 ? 3.586 -1.302 -10.384 1.00 93.19 158 PHE A N 1
ATOM 1237 C CA . PHE A 1 158 ? 4.970 -1.259 -9.949 1.00 93.19 158 PHE A CA 1
ATOM 1238 C C . PHE A 1 158 ? 5.465 -2.677 -9.706 1.00 93.19 158 PHE A C 1
ATOM 1240 O O . PHE A 1 158 ? 4.744 -3.487 -9.127 1.00 93.19 158 PHE A O 1
ATOM 1247 N N . TRP A 1 159 ? 6.691 -2.946 -10.133 1.00 92.81 159 TRP A N 1
ATOM 1248 C CA . TRP A 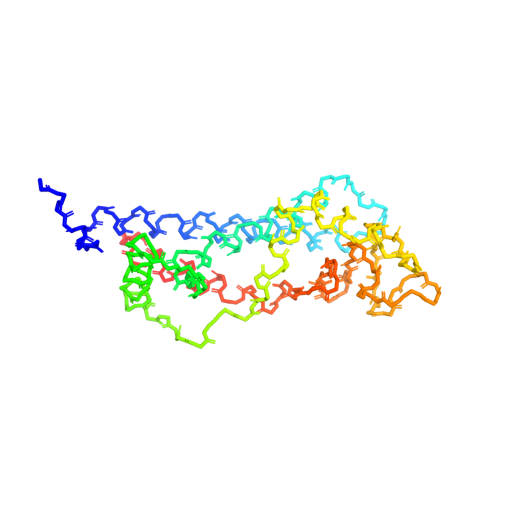1 159 ? 7.417 -4.178 -9.900 1.00 92.81 159 TRP A CA 1
ATOM 1249 C C . TRP A 1 159 ? 8.685 -3.888 -9.115 1.00 92.81 159 TRP A C 1
ATOM 1251 O O . TRP A 1 159 ? 9.378 -2.903 -9.379 1.00 92.81 159 TRP A O 1
ATOM 1261 N N . VAL A 1 160 ? 9.004 -4.786 -8.194 1.00 92.06 160 VAL A N 1
ATOM 1262 C CA . VAL A 1 160 ? 10.243 -4.783 -7.430 1.00 92.06 160 VAL A CA 1
ATOM 1263 C C . VAL A 1 160 ? 10.684 -6.224 -7.200 1.00 92.06 160 VAL A C 1
ATOM 1265 O O . VAL A 1 160 ? 9.930 -7.021 -6.648 1.00 92.06 160 VAL A O 1
ATOM 1268 N N . PHE A 1 161 ? 11.877 -6.577 -7.679 1.00 89.81 161 PHE A N 1
ATOM 1269 C CA . PHE A 1 161 ? 12.419 -7.942 -7.605 1.00 89.81 161 PHE A CA 1
ATOM 1270 C C . PHE A 1 161 ? 11.411 -9.049 -8.004 1.00 89.81 161 PHE A C 1
ATOM 1272 O O . PHE A 1 161 ? 11.300 -10.062 -7.324 1.00 89.81 161 PHE A O 1
ATOM 1279 N N . GLY A 1 162 ? 10.648 -8.856 -9.085 1.00 87.62 162 GLY A N 1
ATOM 1280 C CA . GLY A 1 162 ? 9.648 -9.830 -9.558 1.00 87.62 162 GLY A CA 1
ATOM 1281 C C . GLY A 1 162 ? 8.276 -9.772 -8.878 1.00 87.62 162 GLY A C 1
ATOM 1282 O O . GLY A 1 162 ? 7.294 -10.258 -9.437 1.00 87.62 162 GLY A O 1
ATOM 1283 N N . HIS A 1 163 ? 8.163 -9.102 -7.734 1.00 91.38 163 HIS A N 1
ATOM 1284 C CA . HIS A 1 163 ? 6.891 -8.863 -7.056 1.00 91.38 163 HIS A CA 1
ATOM 1285 C C . HIS A 1 163 ? 6.224 -7.607 -7.596 1.00 91.38 163 HIS A C 1
ATOM 1287 O O . HIS A 1 163 ? 6.913 -6.688 -8.033 1.00 91.38 163 HIS A O 1
ATOM 1293 N N . SER A 1 164 ? 4.889 -7.536 -7.574 1.00 92.38 164 SER A N 1
ATOM 1294 C CA . SER A 1 164 ? 4.189 -6.377 -8.135 1.00 92.38 164 SER A CA 1
ATOM 1295 C C . SER A 1 164 ? 2.978 -5.913 -7.341 1.00 92.38 164 SER A C 1
ATOM 1297 O O . SER A 1 164 ? 2.311 -6.693 -6.665 1.00 92.38 164 SER A O 1
ATOM 1299 N N . ILE A 1 165 ? 2.684 -4.621 -7.467 1.00 93.19 165 ILE A N 1
ATOM 1300 C CA . ILE A 1 165 ? 1.485 -3.968 -6.947 1.00 93.19 165 ILE A CA 1
ATOM 1301 C C . ILE A 1 165 ? 0.867 -3.087 -8.029 1.00 93.19 165 ILE A C 1
ATOM 1303 O O . ILE A 1 165 ? 1.561 -2.315 -8.688 1.00 93.19 165 ILE A O 1
ATOM 1307 N N . ALA A 1 166 ? -0.452 -3.162 -8.188 1.00 93.88 166 ALA A N 1
ATOM 1308 C CA . ALA A 1 166 ? -1.218 -2.210 -8.981 1.00 93.88 166 ALA A CA 1
ATOM 1309 C C . ALA A 1 166 ? -1.817 -1.142 -8.056 1.00 93.88 166 ALA A C 1
ATOM 1311 O O . ALA A 1 166 ? -2.813 -1.384 -7.372 1.00 93.88 166 ALA A O 1
ATOM 1312 N N . PHE A 1 167 ? -1.222 0.057 -8.019 1.00 94.62 167 PHE A N 1
ATOM 1313 C CA . PHE A 1 167 ? -1.624 1.095 -7.059 1.00 94.62 167 PHE A CA 1
ATOM 1314 C C . PHE A 1 167 ? -3.102 1.492 -7.176 1.00 94.62 167 PHE A C 1
ATOM 1316 O O . PHE A 1 167 ? -3.764 1.740 -6.170 1.00 94.62 167 PHE A O 1
ATOM 1323 N N . ARG A 1 168 ? -3.643 1.515 -8.400 1.00 92.31 168 ARG A N 1
ATOM 1324 C CA . ARG A 1 168 ? -5.056 1.839 -8.644 1.00 92.31 168 ARG A CA 1
ATOM 1325 C C . ARG A 1 168 ? -6.020 0.764 -8.159 1.00 92.31 168 ARG A C 1
ATOM 1327 O O . ARG A 1 168 ? -7.137 1.099 -7.787 1.00 92.31 168 ARG A O 1
ATOM 1334 N N . GLU A 1 169 ? -5.599 -0.496 -8.147 1.00 92.75 169 GLU A N 1
ATOM 1335 C CA . GLU A 1 169 ? -6.438 -1.609 -7.692 1.00 92.75 169 GLU A CA 1
ATOM 1336 C C . GLU A 1 169 ? -6.533 -1.645 -6.163 1.00 92.75 169 GLU A C 1
ATOM 1338 O O . GLU A 1 169 ? -7.578 -1.990 -5.618 1.00 92.75 169 GLU A O 1
ATOM 1343 N N . VAL A 1 170 ? -5.480 -1.216 -5.457 1.00 93.12 170 VAL A N 1
ATOM 1344 C CA . VAL A 1 170 ? -5.476 -1.156 -3.984 1.00 93.12 170 VAL A CA 1
ATOM 1345 C C . VAL A 1 170 ? -6.086 0.135 -3.423 1.00 93.12 170 VAL A C 1
ATOM 1347 O O . VAL A 1 170 ? -6.497 0.163 -2.263 1.00 93.12 170 VAL A O 1
ATOM 1350 N N . LEU A 1 171 ? -6.173 1.208 -4.218 1.00 94.62 171 LEU A N 1
ATOM 1351 C CA . LEU A 1 171 ? -6.675 2.510 -3.766 1.00 94.62 171 LEU A CA 1
ATOM 1352 C C . LEU A 1 171 ? -8.099 2.456 -3.168 1.00 94.62 171 LEU A C 1
ATOM 1354 O O . LEU A 1 171 ? -8.279 3.026 -2.088 1.00 94.62 171 LEU A O 1
ATOM 1358 N N . PRO A 1 172 ? -9.096 1.771 -3.772 1.00 93.75 172 PRO A N 1
ATOM 1359 C CA . PRO A 1 172 ? -10.435 1.678 -3.189 1.00 93.75 172 PRO A CA 1
ATOM 1360 C C . PRO A 1 172 ? -10.433 1.069 -1.784 1.00 93.75 172 PRO A C 1
ATOM 1362 O O . PRO A 1 172 ? -11.125 1.565 -0.899 1.00 93.75 172 PRO A O 1
ATOM 1365 N N . LEU A 1 173 ? -9.602 0.047 -1.547 1.00 92.69 173 LEU A N 1
ATOM 1366 C CA . LEU A 1 173 ? -9.451 -0.560 -0.225 1.00 92.69 173 LEU A CA 1
ATOM 1367 C C . LEU A 1 173 ? -8.869 0.435 0.786 1.00 92.69 173 LEU A C 1
ATOM 1369 O O . LEU A 1 173 ? -9.361 0.542 1.907 1.00 92.69 173 LEU A O 1
ATOM 1373 N N . VAL A 1 174 ? -7.829 1.181 0.400 1.00 95.31 174 VAL A N 1
ATOM 1374 C CA . VAL A 1 174 ? -7.215 2.198 1.269 1.00 95.31 174 VAL A CA 1
ATOM 1375 C C . VAL A 1 174 ? -8.232 3.282 1.638 1.00 95.31 174 VAL A C 1
ATOM 1377 O O . VAL A 1 174 ? -8.319 3.680 2.801 1.00 95.31 174 VAL A O 1
ATOM 1380 N N . GLN A 1 175 ? -9.031 3.734 0.671 1.00 96.19 175 GLN A N 1
ATOM 1381 C CA . GLN A 1 175 ? -10.090 4.720 0.890 1.00 96.19 175 GLN A CA 1
ATOM 1382 C C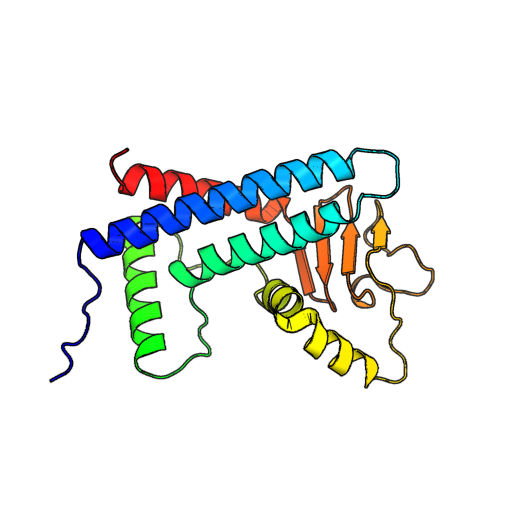 . GLN A 1 175 ? -11.203 4.185 1.802 1.00 96.19 175 GLN A C 1
ATOM 1384 O O . GLN A 1 175 ? -11.654 4.909 2.690 1.00 96.19 175 GLN A O 1
ATOM 1389 N N . ASP A 1 176 ? -11.605 2.924 1.634 1.00 94.88 176 ASP A N 1
ATOM 1390 C CA . ASP A 1 176 ? -12.618 2.270 2.468 1.00 94.88 176 ASP A CA 1
ATOM 1391 C C . ASP A 1 176 ? -12.147 2.124 3.926 1.00 94.88 176 ASP A C 1
ATOM 1393 O O . ASP A 1 176 ? -12.831 2.568 4.853 1.00 94.88 176 ASP A O 1
ATOM 1397 N N . VAL A 1 177 ? -10.924 1.618 4.142 1.00 95.00 177 VAL A N 1
ATOM 1398 C CA . VAL A 1 177 ? -10.309 1.522 5.479 1.00 95.00 177 VAL A CA 1
ATOM 1399 C C . VAL A 1 177 ? -10.223 2.897 6.137 1.00 95.00 177 VAL A C 1
ATOM 1401 O O . VAL A 1 177 ? -10.570 3.045 7.311 1.00 95.00 177 VAL A O 1
ATOM 1404 N N . ARG A 1 178 ? -9.800 3.921 5.387 1.00 96.81 178 ARG A N 1
ATOM 1405 C CA . ARG A 1 178 ? -9.735 5.304 5.866 1.00 96.81 178 ARG A CA 1
ATOM 1406 C C . ARG A 1 178 ? -11.098 5.815 6.319 1.00 96.81 178 ARG A C 1
ATOM 1408 O O . ARG A 1 178 ? -11.207 6.337 7.426 1.00 96.81 178 ARG A O 1
ATOM 1415 N N . ALA A 1 179 ? -12.122 5.682 5.476 1.00 96.81 179 ALA A N 1
ATOM 1416 C CA . ALA A 1 179 ? -13.464 6.184 5.756 1.00 96.81 179 ALA A CA 1
ATOM 1417 C C . ALA A 1 179 ? -14.060 5.525 7.008 1.00 96.81 179 ALA A C 1
ATOM 1419 O O . ALA A 1 179 ? -14.556 6.216 7.900 1.00 96.81 179 ALA A O 1
ATOM 1420 N N . ARG A 1 180 ? -13.929 4.199 7.122 1.00 96.56 180 ARG A N 1
ATOM 1421 C CA . ARG A 1 180 ? -14.389 3.431 8.288 1.00 96.56 180 ARG A CA 1
ATOM 1422 C C . ARG A 1 180 ? -13.631 3.807 9.554 1.00 96.56 180 ARG A C 1
ATOM 1424 O O . ARG A 1 180 ? -14.243 3.958 10.607 1.00 96.56 180 ARG A O 1
ATOM 1431 N N . ALA A 1 181 ? -12.315 4.003 9.457 1.00 96.25 181 ALA A N 1
ATOM 1432 C CA . ALA A 1 181 ? -11.509 4.409 10.600 1.00 96.25 181 ALA A CA 1
ATOM 1433 C C . ALA A 1 181 ? -11.884 5.813 11.095 1.00 96.25 181 ALA A C 1
ATOM 1435 O O . ALA A 1 181 ? -11.996 6.001 12.303 1.00 96.25 181 ALA A O 1
ATOM 1436 N N . ILE A 1 182 ? -12.146 6.772 10.197 1.00 96.62 182 ILE A N 1
ATOM 1437 C CA . ILE A 1 182 ? -12.644 8.110 10.567 1.00 96.62 182 ILE A CA 1
ATOM 1438 C C . ILE A 1 182 ? -13.981 7.992 11.306 1.00 96.62 182 ILE A C 1
ATOM 1440 O O . ILE A 1 182 ? -14.080 8.455 12.444 1.00 96.62 182 ILE A O 1
ATOM 1444 N N . ALA A 1 183 ? -14.954 7.286 10.721 1.00 95.44 183 ALA A N 1
ATOM 1445 C CA . ALA A 1 183 ? -16.269 7.086 11.330 1.00 95.44 183 ALA A CA 1
ATOM 1446 C C . ALA A 1 183 ? -16.174 6.441 12.726 1.00 95.44 183 ALA A C 1
ATOM 1448 O O . ALA A 1 183 ? -16.837 6.879 13.666 1.00 95.44 183 ALA A O 1
ATOM 1449 N N . ALA A 1 184 ? -15.286 5.456 12.897 1.00 93.31 184 ALA A N 1
ATOM 1450 C CA . ALA A 1 184 ? -15.051 4.792 14.178 1.00 93.31 184 ALA A CA 1
ATOM 1451 C C . ALA A 1 184 ? -14.356 5.687 15.224 1.00 93.31 184 ALA A C 1
ATOM 1453 O O . ALA A 1 184 ? -14.453 5.415 16.419 1.00 93.31 184 ALA A O 1
ATOM 1454 N N . THR A 1 185 ? -13.672 6.764 14.817 1.00 88.25 185 THR A N 1
ATOM 1455 C CA . THR A 1 185 ? -13.095 7.740 15.762 1.00 88.25 185 THR A CA 1
ATOM 1456 C C . THR A 1 185 ? -14.094 8.772 16.290 1.00 88.25 185 THR A C 1
ATOM 1458 O O . THR A 1 185 ? -13.719 9.559 17.162 1.00 88.25 185 THR A O 1
ATOM 1461 N N . GLY A 1 186 ? -15.342 8.778 15.805 1.00 72.31 186 GLY A N 1
ATOM 1462 C CA . GLY A 1 186 ? -16.364 9.746 16.215 1.00 72.31 186 GLY A CA 1
ATOM 1463 C C . GLY A 1 186 ? -16.060 11.182 15.771 1.00 72.31 186 GLY A C 1
ATOM 1464 O O . GLY A 1 186 ? -16.431 12.125 16.471 1.00 72.31 186 GLY A O 1
ATOM 1465 N N . ARG A 1 187 ? -15.343 11.339 14.652 1.00 51.16 187 ARG A N 1
ATOM 1466 C CA . ARG A 1 187 ? -15.077 12.617 13.981 1.00 51.16 187 ARG A CA 1
ATOM 1467 C C . ARG A 1 187 ? -15.763 12.671 12.628 1.00 51.16 187 ARG A C 1
ATOM 1469 O O . ARG A 1 187 ? -15.821 11.609 11.972 1.00 51.16 187 ARG A O 1
#

pLDDT: mean 85.89, std 12.76, range [34.94, 98.31]

Secondary structure (DSSP, 8-state):
---------HHHHHHHHHHHHHHHHHHHHHHHHHHHHHHSSSPPPTHHHHHHHHHHHHHHHHHHHHS--TT--SHHHHHHHHHHHHHHHHHT--SS--SS-HHHHHHHHTHHHHHHHHHTSTT---B-SEEESSTT-SSTT--GGGBSEEEETTTTEEEETTEEEEHHHHHHHHHHHHHHHHHHTT-

Solvent-accessible surface area (backbone atoms only — not comparable to full-atom values): 10459 Å² total; per-residue (Å²): 134,83,74,80,77,78,77,77,48,73,70,61,51,51,51,52,33,53,49,37,32,54,22,32,52,46,22,52,56,25,47,52,52,48,55,54,56,47,72,50,92,71,83,77,60,77,66,52,57,52,30,53,50,49,22,41,50,24,48,48,56,37,35,51,52,56,57,45,77,82,89,54,73,62,70,70,38,50,50,40,49,54,40,8,55,51,51,26,62,76,51,70,53,81,86,87,66,73,100,57,57,65,60,40,37,49,45,60,78,39,39,69,62,53,49,55,60,50,68,71,45,95,80,66,63,87,46,63,80,43,75,35,79,46,85,67,42,85,53,88,95,40,55,48,52,45,18,50,26,32,31,23,48,72,70,43,34,38,29,35,70,53,31,56,47,46,54,70,75,46,41,62,56,42,51,49,54,26,53,36,30,39,56,72,67,78,101

Foldseek 3Di:
DPPQCPPPDPVSLLVLLVLLLVLLVLLVVLVVVLLVQLPDDDDDDPCNVVSVLSNLQSVLSNCQQQPNDPPDDDSVVVVSVSRNVVNCVLLVHDPPGAPFDNVVNVCSVVVVVLVVVQVVDVPQDEAEPAEACDQQGDDPPQHNLSYCWYANSNQRWIDHNNGIDRSVVRSVVSVSSNVSSVVSSVD